Protein AF-A0ABC8X3Z6-F1 (afdb_monomer_lite)

Organism: NCBI:txid240449

Sequence (338 aa):
MYQDDESLEPRQISPAPTGGGGRMVLTAQCEAPSLGRGASQDSFAVLVHARAAAAGGGAPLDLVAVLDVSSSMCGNKLSLLKQAVGFVIDQLGPDDRLSVVIFSRYAARLTRLVRMSAAGKAAARSAVGFFGGRQTGTNIADGLRVGAQVLAGRRHRNPVASVILLSDGKDRPLELTCTAAPSMDVESERVRVEAAEDIAAARVKAEGGEHAGAARILESRLRAVERSAPGVAGDEPTCEAIKEELRELSARVGDRREYQKTGRACLLAGMSSHAQQRASGVELQATATSANRTARAYLTPKMEEMVEVSRESRKRGSSEHGDGGSRQVKIHIKEEPV

Secondary structure (DSSP, 8-state):
----PPPPPPP------SS----EEEEEEES-S---TT---S---EEEEEEE---SSPPPEEEEEEEE-BGGGTTHHHHHHHHHHHHHHHHS-TT-EEEEEEESSSEEE-S--EE-SHHHHHHHHHHHHH----B----HHHHHHHHHHHHHT-SS--SEEEEEEE--S-------S------HHHHHHHHHHHHHHHHHHHHHHHHTT-HHHHHHHHHHHHHHHHHSHHHHH---HHHHHHHHHHHHHHHHHHSHHHIIIIIHHHHHHHHHHHHHT-------S--TTTHHHHHHTT--HHHHHHHHHHHHHHHHHHHS--------------PPP-

Structure (mmCIF, N/CA/C/O backbone):
data_AF-A0ABC8X3Z6-F1
#
_entry.id   AF-A0ABC8X3Z6-F1
#
loop_
_atom_site.group_PDB
_atom_site.id
_atom_site.type_symbol
_atom_site.label_atom_id
_atom_site.label_alt_id
_atom_site.label_comp_id
_atom_site.label_asym_id
_atom_site.label_entity_id
_atom_site.label_seq_id
_atom_site.pdbx_PDB_ins_code
_atom_site.Cartn_x
_atom_site.Cartn_y
_atom_site.Cartn_z
_atom_site.occupancy
_atom_site.B_iso_or_equiv
_atom_site.auth_seq_id
_atom_site.auth_comp_id
_atom_site.auth_asym_id
_atom_site.auth_atom_id
_atom_site.pdbx_PDB_model_num
ATOM 1 N N . MET A 1 1 ? 3.401 8.805 -23.127 1.00 50.09 1 MET A N 1
ATOM 2 C CA . MET A 1 1 ? 4.680 8.132 -23.447 1.00 50.09 1 MET A CA 1
ATOM 3 C C . MET A 1 1 ? 4.774 6.702 -22.871 1.00 50.09 1 MET A C 1
ATOM 5 O O . MET A 1 1 ? 5.873 6.193 -22.741 1.00 50.09 1 MET A O 1
ATOM 9 N N . TYR A 1 2 ? 3.654 6.021 -22.567 1.00 52.84 2 TYR A N 1
ATOM 10 C CA . TYR A 1 2 ? 3.645 4.697 -21.900 1.00 52.84 2 TYR A CA 1
ATOM 11 C C . TYR A 1 2 ? 2.813 3.643 -22.654 1.00 52.84 2 TYR A C 1
ATOM 13 O O . TYR A 1 2 ? 2.273 2.725 -22.055 1.00 52.84 2 TYR A O 1
ATOM 21 N N . GLN A 1 3 ? 2.642 3.828 -23.965 1.00 49.84 3 GLN A N 1
ATOM 22 C CA . GLN A 1 3 ? 1.835 2.964 -24.835 1.00 49.84 3 GLN A CA 1
ATOM 23 C C . GLN A 1 3 ? 2.731 2.054 -25.693 1.00 49.84 3 GLN A C 1
ATOM 25 O O . GLN A 1 3 ? 2.442 1.830 -26.868 1.00 49.84 3 GLN A O 1
ATOM 30 N N . ASP A 1 4 ? 3.839 1.588 -25.127 1.00 61.16 4 ASP A N 1
ATOM 31 C CA . ASP A 1 4 ? 4.917 0.837 -25.783 1.00 61.16 4 ASP A CA 1
ATOM 32 C C . ASP A 1 4 ? 4.933 -0.657 -25.411 1.00 61.16 4 ASP A C 1
ATOM 34 O O . ASP A 1 4 ? 5.925 -1.350 -25.634 1.00 61.16 4 ASP A O 1
ATOM 38 N N . ASP A 1 5 ? 3.840 -1.153 -24.829 1.00 58.38 5 ASP A N 1
ATOM 39 C CA . ASP A 1 5 ? 3.701 -2.563 -24.473 1.00 58.38 5 ASP A CA 1
ATOM 40 C C . ASP A 1 5 ? 3.779 -3.473 -25.708 1.00 58.38 5 ASP A C 1
ATOM 42 O O . ASP A 1 5 ? 3.290 -3.147 -26.793 1.00 58.38 5 ASP A O 1
ATOM 46 N N . GLU A 1 6 ? 4.383 -4.643 -25.511 1.00 49.03 6 GLU A N 1
ATOM 47 C CA . GLU A 1 6 ? 4.551 -5.668 -26.540 1.00 49.03 6 GLU A CA 1
ATOM 48 C C . GLU A 1 6 ? 3.189 -6.158 -27.042 1.00 49.03 6 GLU A C 1
ATOM 50 O O . GLU A 1 6 ? 2.309 -6.499 -26.245 1.00 49.03 6 GLU A O 1
ATOM 55 N N . SER A 1 7 ? 3.010 -6.177 -28.365 1.00 42.22 7 SER A N 1
ATOM 56 C CA . SER A 1 7 ? 1.776 -6.660 -28.985 1.00 42.22 7 SER A CA 1
ATOM 57 C C . SER A 1 7 ? 1.650 -8.160 -28.751 1.00 42.22 7 SER A C 1
ATOM 59 O O . SER A 1 7 ? 2.581 -8.918 -29.013 1.00 42.22 7 SER A O 1
ATOM 61 N N . LEU A 1 8 ? 0.503 -8.584 -28.229 1.00 46.50 8 LEU A N 1
ATOM 62 C CA . LEU A 1 8 ? 0.196 -9.993 -28.036 1.00 46.50 8 LEU A CA 1
ATOM 63 C C . LEU A 1 8 ? -0.659 -10.455 -29.205 1.00 46.50 8 LEU A C 1
ATOM 65 O O . LEU A 1 8 ? -1.720 -9.879 -29.438 1.00 46.50 8 LEU A O 1
ATOM 69 N N . GLU A 1 9 ? -0.223 -11.502 -29.902 1.00 36.94 9 GLU A N 1
ATOM 70 C CA . GLU A 1 9 ? -1.103 -12.224 -30.818 1.00 36.94 9 GLU A CA 1
ATOM 71 C C . GLU A 1 9 ? -2.342 -12.691 -30.030 1.00 36.94 9 GLU A C 1
ATOM 73 O O . GLU A 1 9 ? -2.193 -13.338 -28.981 1.00 36.94 9 GLU A O 1
ATOM 78 N N . PRO A 1 10 ? -3.564 -12.340 -30.470 1.00 34.34 10 PRO A N 1
ATOM 79 C CA . PRO A 1 10 ? -4.771 -12.799 -29.817 1.00 34.34 10 PRO A CA 1
ATOM 80 C C . PRO A 1 10 ? -4.817 -14.319 -29.909 1.00 34.34 10 PRO A C 1
ATOM 82 O O . PRO A 1 10 ? -4.819 -14.904 -30.991 1.00 34.34 10 PRO A O 1
ATOM 85 N N . ARG A 1 11 ? -4.872 -14.978 -28.751 1.00 35.25 11 ARG A N 1
ATOM 86 C CA . ARG A 1 11 ? -5.154 -16.407 -28.716 1.00 35.25 11 ARG A CA 1
ATOM 87 C C . ARG A 1 11 ? -6.530 -16.597 -29.350 1.00 35.25 11 ARG A C 1
ATOM 89 O O . ARG A 1 11 ? -7.507 -16.034 -28.856 1.00 35.25 11 ARG A O 1
ATOM 96 N N . GLN A 1 12 ? -6.606 -17.403 -30.413 1.00 33.62 12 GLN A N 1
ATOM 97 C CA . GLN A 1 12 ? -7.847 -18.080 -30.767 1.00 33.62 12 GLN A CA 1
ATOM 98 C C . GLN A 1 12 ? -8.351 -18.730 -29.484 1.00 33.62 12 GLN A C 1
ATOM 100 O O . GLN A 1 12 ? -7.731 -19.651 -28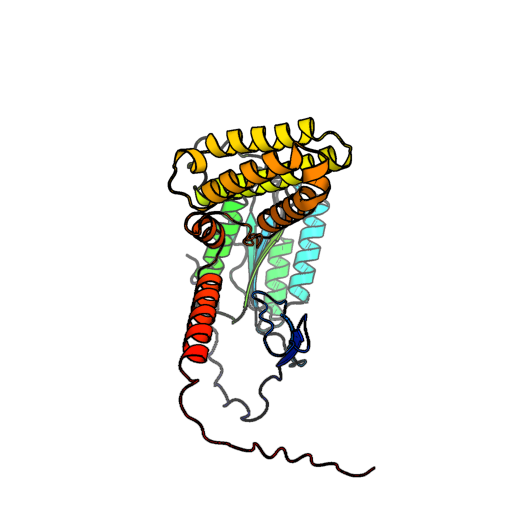.949 1.00 33.62 12 GLN A O 1
ATOM 105 N N . ILE A 1 13 ? -9.435 -18.177 -28.953 1.00 31.52 13 ILE A N 1
ATOM 106 C CA . ILE A 1 13 ? -10.173 -18.771 -27.856 1.00 31.52 13 ILE A CA 1
ATOM 107 C C . ILE A 1 13 ? -10.736 -20.057 -28.452 1.00 31.52 13 ILE A C 1
ATOM 109 O O . ILE A 1 13 ? -11.776 -20.052 -29.105 1.00 31.52 13 ILE A O 1
ATOM 113 N N . SER A 1 14 ? -10.010 -21.162 -28.294 1.00 31.31 14 SER A N 1
ATOM 114 C CA . SER A 1 14 ? -10.646 -22.469 -28.349 1.00 31.31 14 SER A CA 1
ATOM 115 C C . SER A 1 14 ? -11.780 -22.395 -27.328 1.00 31.31 14 SER A C 1
ATOM 117 O O . SER A 1 14 ? -11.512 -21.942 -26.206 1.00 31.31 14 SER A O 1
ATOM 119 N N . PRO A 1 15 ? -13.032 -22.719 -27.700 1.00 31.11 15 PRO A N 1
ATOM 120 C CA . PRO A 1 15 ? -14.139 -22.651 -26.763 1.00 31.11 15 PRO A CA 1
ATOM 121 C C . PRO A 1 15 ? -13.716 -23.388 -25.499 1.00 31.11 15 PRO A C 1
ATOM 123 O O . PRO A 1 15 ? -13.172 -24.494 -25.569 1.00 31.11 15 PRO A O 1
ATOM 126 N N . ALA A 1 16 ? -13.880 -22.709 -24.362 1.00 31.86 16 ALA A N 1
ATOM 127 C CA . ALA A 1 16 ? -13.633 -23.300 -23.062 1.00 31.86 16 ALA A CA 1
ATOM 128 C C . ALA A 1 16 ? -14.287 -24.689 -23.039 1.00 31.86 16 ALA A C 1
ATOM 130 O O . ALA A 1 16 ? -15.409 -24.810 -23.546 1.00 31.86 16 ALA A O 1
ATOM 131 N N . PRO A 1 17 ? -13.634 -25.727 -22.487 1.00 32.91 17 PRO A N 1
ATOM 132 C CA . PRO A 1 17 ? -14.337 -26.963 -22.204 1.00 32.91 17 PRO A CA 1
ATOM 133 C C . PRO A 1 17 ? -15.584 -26.592 -21.400 1.00 32.91 17 PRO A C 1
ATOM 135 O O . PRO A 1 17 ? -15.508 -26.065 -20.288 1.00 32.91 17 PRO A O 1
ATOM 138 N N . THR A 1 18 ? -16.743 -26.783 -22.019 1.00 41.09 18 THR A N 1
ATOM 139 C CA . THR A 1 18 ? -18.058 -26.640 -21.413 1.00 41.09 18 THR A CA 1
ATOM 140 C C . THR A 1 18 ? -18.210 -27.772 -20.408 1.00 41.09 18 THR A C 1
ATOM 142 O O . THR A 1 18 ? -18.794 -28.811 -20.686 1.00 41.09 18 THR A O 1
ATOM 145 N N . GLY A 1 19 ? -17.604 -27.604 -19.237 1.00 40.72 19 GLY A N 1
ATOM 146 C CA . GLY A 1 19 ? -17.635 -28.614 -18.189 1.00 40.72 19 GLY A CA 1
ATOM 147 C C . GLY A 1 19 ? -16.519 -28.420 -17.177 1.00 40.72 19 GLY A C 1
ATOM 148 O O . GLY A 1 19 ? -15.416 -28.920 -17.365 1.00 40.72 19 GLY A O 1
ATOM 149 N N . GLY A 1 20 ? -16.826 -27.716 -16.087 1.00 38.78 20 GLY A N 1
ATOM 150 C CA . GLY A 1 20 ? -15.954 -27.624 -14.914 1.00 38.78 20 GLY A CA 1
ATOM 151 C C . GLY A 1 20 ? -15.799 -26.204 -14.387 1.00 38.78 20 GLY A C 1
ATOM 152 O O . GLY A 1 20 ? -14.692 -25.679 -14.354 1.00 38.78 20 GLY A O 1
ATOM 153 N N . GLY A 1 21 ? -16.902 -25.569 -13.974 1.00 40.28 21 GLY A N 1
ATOM 154 C CA . GLY A 1 21 ? -16.835 -24.316 -13.224 1.00 40.28 21 GLY A CA 1
ATOM 155 C C . GLY A 1 21 ? -15.942 -24.495 -11.996 1.00 40.28 21 GLY A C 1
ATOM 156 O O . GLY A 1 21 ? -16.153 -25.423 -11.212 1.00 40.28 21 GLY A O 1
ATOM 157 N N . GLY A 1 22 ? -14.926 -23.638 -11.856 1.00 52.16 22 GLY A N 1
ATOM 158 C CA . GLY A 1 22 ? -14.038 -23.621 -10.698 1.00 52.16 22 GLY A CA 1
ATOM 159 C C . GLY A 1 22 ? -14.873 -23.598 -9.422 1.00 52.16 22 GLY A C 1
ATOM 160 O O . GLY A 1 22 ? -15.582 -22.632 -9.144 1.00 52.16 22 GLY A O 1
ATOM 161 N N . ARG A 1 23 ? -14.860 -24.710 -8.687 1.00 57.34 23 ARG A N 1
ATOM 162 C CA . ARG A 1 23 ? -15.769 -24.932 -7.566 1.00 57.34 23 ARG A CA 1
ATOM 163 C C . ARG A 1 23 ? -15.283 -24.106 -6.378 1.00 57.34 23 ARG A C 1
ATOM 165 O O . ARG A 1 23 ? -14.424 -24.550 -5.624 1.00 57.34 23 ARG A O 1
ATOM 172 N N . MET A 1 24 ? -15.783 -22.886 -6.223 1.00 60.91 24 MET A N 1
ATOM 173 C CA . MET A 1 24 ? -15.585 -22.138 -4.984 1.00 60.91 24 MET A CA 1
ATOM 174 C C . MET A 1 24 ? -16.489 -22.754 -3.916 1.00 60.91 24 MET A C 1
ATOM 176 O O . MET A 1 24 ? -17.704 -22.825 -4.085 1.00 60.91 24 MET A O 1
ATOM 180 N N . VAL A 1 25 ? -15.893 -23.250 -2.837 1.00 76.56 25 VAL A N 1
ATOM 181 C CA . VAL A 1 25 ? -16.626 -23.757 -1.681 1.00 76.56 25 VAL A CA 1
ATOM 182 C C . VAL A 1 25 ? -16.795 -22.600 -0.712 1.00 76.56 25 VAL A C 1
ATOM 184 O O . VAL A 1 25 ? -15.827 -22.116 -0.133 1.00 76.56 25 VAL A O 1
ATOM 187 N N . LEU A 1 26 ? -18.032 -22.148 -0.564 1.00 72.44 26 LEU A N 1
ATOM 188 C CA . LEU A 1 26 ? -18.431 -21.192 0.457 1.00 72.44 26 LEU A CA 1
ATOM 189 C C . LEU A 1 26 ? -18.963 -21.978 1.653 1.00 72.44 26 LEU A C 1
ATOM 191 O O . LEU A 1 26 ? -19.956 -22.690 1.525 1.00 72.44 26 LEU A O 1
ATOM 195 N N . THR A 1 27 ? -18.326 -21.850 2.812 1.00 78.56 27 THR A N 1
ATOM 196 C CA . THR A 1 27 ? -18.894 -22.318 4.081 1.00 78.56 27 THR A CA 1
ATOM 197 C C . THR A 1 27 ? -19.216 -21.111 4.941 1.00 78.56 27 THR A C 1
ATOM 199 O O . THR A 1 27 ? -18.322 -20.326 5.250 1.00 78.56 27 THR A O 1
ATOM 202 N N . ALA A 1 28 ? -20.483 -20.960 5.313 1.00 77.88 28 ALA A N 1
ATOM 203 C CA . ALA A 1 28 ? -20.938 -19.912 6.211 1.00 77.88 28 ALA A CA 1
ATOM 204 C C . ALA A 1 28 ? -21.162 -20.495 7.611 1.00 77.88 28 ALA A C 1
ATOM 206 O O . ALA A 1 28 ? -21.789 -21.543 7.751 1.00 77.88 28 ALA A O 1
ATOM 207 N N . GLN A 1 29 ? -20.655 -19.821 8.637 1.00 76.00 29 GLN A N 1
ATOM 208 C CA . GLN A 1 29 ? -20.962 -20.108 10.035 1.00 76.00 29 GLN A CA 1
ATOM 209 C C . GLN A 1 29 ? -21.672 -18.893 10.619 1.00 76.00 29 GLN A C 1
ATOM 211 O O . GLN A 1 29 ? -21.112 -17.797 10.641 1.00 76.00 29 GLN A O 1
ATOM 216 N N . CYS A 1 30 ? -22.914 -19.086 11.047 1.00 71.56 30 CYS A N 1
ATOM 217 C CA . CYS A 1 30 ? -23.692 -18.050 11.712 1.00 71.56 30 CYS A CA 1
ATOM 218 C C . CYS A 1 30 ? -23.424 -18.094 13.218 1.00 71.56 30 CYS A C 1
ATOM 220 O O . CYS A 1 30 ? -23.343 -19.175 13.799 1.00 71.56 30 CYS A O 1
ATOM 222 N N . GLU A 1 31 ? -23.342 -16.924 13.847 1.00 69.69 31 GLU A N 1
ATOM 223 C CA . GLU A 1 31 ? -23.209 -16.765 15.302 1.00 69.69 31 GLU A CA 1
ATOM 224 C C . GLU A 1 31 ? -24.339 -17.462 16.083 1.00 69.69 31 GLU A C 1
ATOM 226 O O . GLU A 1 31 ? -24.096 -18.058 17.130 1.00 69.69 31 GLU A O 1
ATOM 231 N N . ALA A 1 32 ? -25.558 -17.458 15.531 1.00 68.56 32 ALA A N 1
ATOM 232 C CA . ALA A 1 32 ? -26.700 -18.212 16.035 1.00 68.56 32 ALA A CA 1
ATOM 233 C C . ALA A 1 32 ? -27.168 -19.232 14.974 1.00 68.56 32 ALA A C 1
ATOM 235 O O . ALA A 1 32 ? -27.633 -18.824 13.906 1.00 68.56 32 ALA A O 1
ATOM 236 N N . PRO A 1 33 ? -27.087 -20.554 15.229 1.00 63.12 33 PRO A N 1
ATOM 237 C CA . PRO A 1 33 ? -27.549 -21.571 14.277 1.00 63.12 33 PRO A CA 1
ATOM 238 C C . PRO A 1 33 ? -29.082 -21.650 14.185 1.00 63.12 33 PRO A C 1
ATOM 240 O O . PRO A 1 33 ? -29.620 -22.217 13.237 1.00 63.12 33 PRO A O 1
ATOM 243 N N . SER A 1 34 ? -29.794 -21.084 15.163 1.00 65.12 34 SER A N 1
ATOM 244 C CA . SER A 1 34 ? -31.253 -21.003 15.191 1.00 65.12 34 SER A CA 1
ATOM 245 C C . SER A 1 34 ? -31.705 -19.858 16.093 1.00 65.12 34 SER A C 1
ATOM 247 O O . SER A 1 34 ? -31.047 -19.574 17.093 1.00 65.12 34 SER A O 1
ATOM 249 N N . LEU A 1 35 ? -32.844 -19.245 15.768 1.00 74.38 35 LEU A N 1
ATOM 250 C CA . LEU A 1 35 ? -33.491 -18.215 16.580 1.00 74.38 35 LEU A CA 1
ATOM 251 C C . LEU A 1 35 ? -34.806 -18.751 17.150 1.00 74.38 35 LEU A C 1
ATOM 253 O O . LEU A 1 35 ? -35.561 -19.446 16.466 1.00 74.38 35 LEU A O 1
ATOM 257 N N . GLY A 1 36 ? -35.073 -18.428 18.416 1.00 73.50 36 GLY A N 1
ATOM 258 C CA . GLY A 1 36 ? -36.327 -18.774 19.078 1.00 73.50 36 GLY A CA 1
ATOM 259 C C . GLY A 1 36 ? -37.520 -18.098 18.401 1.00 73.50 36 GLY A C 1
ATOM 260 O O . GLY A 1 36 ? -37.431 -16.964 17.930 1.00 73.50 36 GLY A O 1
ATOM 261 N N . ARG A 1 37 ? -38.662 -18.787 18.350 1.00 57.75 37 ARG A N 1
ATOM 262 C CA . ARG A 1 37 ? -39.878 -18.268 17.711 1.00 57.75 37 ARG A CA 1
ATOM 263 C C . ARG A 1 37 ? -40.329 -16.979 18.414 1.00 57.75 37 ARG A C 1
ATOM 265 O O . ARG A 1 37 ? -40.679 -17.018 19.588 1.00 57.75 37 ARG A O 1
ATOM 272 N N . GLY A 1 38 ? -40.319 -15.857 17.693 1.00 68.19 38 GLY A N 1
ATOM 273 C CA . GLY A 1 38 ? -40.665 -14.529 18.223 1.00 68.19 38 GLY A CA 1
ATOM 274 C C . GLY A 1 38 ? -39.477 -13.694 18.721 1.00 68.19 38 GLY A C 1
ATOM 275 O O . GLY A 1 38 ? -39.677 -12.541 19.087 1.00 68.19 38 GLY A O 1
ATOM 276 N N . ALA A 1 39 ? -38.253 -14.232 18.706 1.00 68.56 39 ALA A N 1
ATOM 277 C CA . ALA A 1 39 ? -37.041 -13.464 18.973 1.00 68.56 39 ALA A CA 1
ATOM 278 C C . ALA A 1 39 ? -36.533 -12.798 17.681 1.00 68.56 39 ALA A C 1
ATOM 280 O O . ALA A 1 39 ? -36.398 -13.462 16.653 1.00 68.56 39 ALA A O 1
ATOM 281 N N . SER A 1 40 ? -36.239 -11.496 17.744 1.00 67.75 40 SER A N 1
ATOM 282 C CA . SER A 1 40 ? -35.539 -10.752 16.688 1.00 67.75 40 SER A CA 1
ATOM 283 C C . SER A 1 40 ? -34.117 -10.459 17.146 1.00 67.75 40 SER A C 1
ATOM 285 O O . SER A 1 40 ? -33.909 -10.081 18.299 1.00 67.75 40 SER A O 1
ATOM 287 N N . GLN A 1 41 ? -33.151 -10.623 16.247 1.00 66.12 41 GLN A N 1
ATOM 288 C CA . GLN A 1 41 ? -31.773 -10.202 16.464 1.00 66.12 41 GLN A CA 1
ATOM 289 C C . GLN A 1 41 ? -31.377 -9.289 15.302 1.00 66.12 41 GLN A C 1
ATOM 291 O O . GLN A 1 41 ? -31.337 -9.719 14.149 1.00 66.12 41 GLN A O 1
ATOM 296 N N . ASP A 1 42 ? -31.136 -8.012 15.602 1.00 59.47 42 ASP A N 1
ATOM 297 C CA . ASP A 1 42 ? -30.979 -6.973 14.574 1.00 59.47 42 ASP A CA 1
ATOM 298 C C . ASP A 1 42 ? -29.609 -7.016 13.872 1.00 59.47 42 ASP A C 1
ATOM 300 O O . ASP A 1 42 ? -29.466 -6.507 12.751 1.00 59.47 42 ASP A O 1
ATOM 304 N N . SER A 1 43 ? -28.631 -7.691 14.490 1.00 60.44 43 SER A N 1
ATOM 305 C CA . SER A 1 43 ? -27.298 -7.976 13.960 1.00 60.44 43 SER A CA 1
ATOM 306 C C . SER A 1 43 ? -26.813 -9.367 14.396 1.00 60.44 43 SER A C 1
ATOM 308 O O . SER A 1 43 ? -26.974 -9.769 15.546 1.00 60.44 43 SER A O 1
ATOM 310 N N . PHE A 1 44 ? -26.221 -10.116 13.467 1.00 71.81 44 PHE A N 1
ATOM 311 C CA . PHE A 1 44 ? -25.552 -11.386 13.748 1.00 71.81 44 PHE A CA 1
ATOM 312 C C . PHE A 1 44 ? -24.343 -11.528 12.828 1.00 71.81 44 PHE A C 1
ATOM 314 O O . PHE A 1 44 ? -24.391 -11.139 11.655 1.00 71.81 44 PHE A O 1
ATOM 321 N N . ALA A 1 45 ? -23.244 -12.061 13.349 1.00 64.69 45 ALA A N 1
ATOM 322 C CA . ALA A 1 45 ? -22.067 -12.313 12.537 1.00 64.69 45 ALA A CA 1
ATOM 323 C C . ALA A 1 45 ? -22.262 -13.571 11.673 1.00 64.69 45 ALA A C 1
ATOM 325 O O . ALA A 1 45 ? -22.675 -14.628 12.157 1.00 64.69 45 ALA A O 1
ATOM 326 N N . VAL A 1 46 ? -21.920 -13.468 10.385 1.00 75.75 46 VAL A N 1
ATOM 327 C CA . VAL A 1 46 ? -21.766 -14.621 9.491 1.00 75.75 46 VAL A CA 1
ATOM 328 C C . VAL A 1 46 ? -20.322 -14.668 9.032 1.00 75.75 46 VAL A C 1
ATOM 330 O O . VAL A 1 46 ? -19.858 -13.804 8.287 1.00 75.75 46 VAL A O 1
ATOM 333 N N . LEU A 1 47 ? -19.602 -15.692 9.470 1.00 73.75 47 LEU A N 1
ATOM 334 C CA . LEU A 1 47 ? -18.273 -15.978 8.964 1.00 73.75 47 LEU A CA 1
ATOM 335 C C . LEU A 1 47 ? -18.412 -16.738 7.648 1.00 73.75 47 LEU A C 1
ATOM 337 O O . LEU A 1 47 ? -18.779 -17.911 7.646 1.00 73.75 47 LEU A O 1
ATOM 341 N N . VAL A 1 48 ? -18.104 -16.081 6.532 1.00 80.12 48 VAL A N 1
ATOM 342 C CA . VAL A 1 48 ? -18.059 -16.721 5.215 1.00 80.12 48 VAL A CA 1
ATOM 343 C C . VAL A 1 48 ? -16.619 -17.099 4.901 1.00 80.12 48 VAL A C 1
ATOM 345 O O . VAL A 1 48 ? -15.773 -16.247 4.645 1.00 80.12 48 VAL A O 1
ATOM 348 N N . HIS A 1 49 ? -16.337 -18.394 4.903 1.00 70.38 49 HIS A N 1
ATOM 349 C CA . HIS A 1 49 ? -15.075 -18.930 4.428 1.00 70.38 49 HIS A CA 1
ATOM 350 C C . HIS A 1 49 ? -15.228 -19.317 2.955 1.00 70.38 49 HIS A C 1
ATOM 352 O O . HIS A 1 49 ? -15.940 -20.262 2.614 1.00 70.38 49 HIS A O 1
ATOM 358 N N . ALA A 1 50 ? -14.581 -18.553 2.078 1.00 76.12 50 ALA A N 1
ATOM 359 C CA . ALA A 1 50 ? -14.521 -18.829 0.651 1.00 76.12 50 ALA A CA 1
ATOM 360 C C . ALA A 1 50 ? -13.217 -19.568 0.339 1.00 76.12 50 ALA A C 1
ATOM 362 O O . ALA A 1 50 ? -12.131 -18.992 0.384 1.00 76.12 50 ALA A O 1
ATOM 363 N N . ARG A 1 51 ? -13.323 -20.855 0.016 1.00 68.62 51 ARG A N 1
ATOM 364 C CA . ARG A 1 51 ? -12.200 -21.682 -0.413 1.00 68.62 51 ARG A CA 1
ATOM 365 C C . ARG A 1 51 ? -12.307 -21.927 -1.908 1.00 68.62 51 ARG A C 1
ATOM 367 O O . ARG A 1 51 ? -13.208 -22.626 -2.367 1.00 68.62 51 ARG A O 1
ATOM 374 N N . ALA A 1 52 ? -11.374 -21.384 -2.679 1.00 70.00 52 ALA A N 1
ATOM 375 C CA . ALA A 1 52 ? -11.223 -21.796 -4.066 1.00 70.00 52 ALA A CA 1
ATOM 376 C C . ALA A 1 52 ? -10.786 -23.272 -4.104 1.00 70.00 52 ALA A C 1
ATOM 378 O O . ALA A 1 52 ? -9.834 -23.655 -3.417 1.00 70.00 52 ALA A O 1
ATOM 379 N N . ALA A 1 53 ? -11.472 -24.118 -4.882 1.00 60.59 53 ALA A N 1
ATOM 380 C CA . ALA A 1 53 ? -10.883 -25.391 -5.288 1.00 60.59 53 ALA A CA 1
ATOM 381 C C . ALA A 1 53 ? -9.585 -25.088 -6.042 1.00 60.59 53 ALA A C 1
ATOM 383 O O . ALA A 1 53 ? -9.535 -24.113 -6.792 1.00 60.59 53 ALA A O 1
ATOM 384 N N . ALA A 1 54 ? -8.545 -25.892 -5.818 1.00 51.56 54 ALA A N 1
ATOM 385 C CA . ALA A 1 54 ? -7.260 -25.730 -6.484 1.00 51.56 54 ALA A CA 1
ATOM 386 C C . ALA A 1 54 ? -7.443 -25.891 -8.002 1.00 51.56 54 ALA A C 1
ATOM 388 O O . ALA A 1 54 ? -7.381 -26.992 -8.541 1.00 51.56 54 ALA A O 1
ATOM 389 N N . ALA A 1 55 ? -7.733 -24.787 -8.684 1.00 55.31 55 ALA A N 1
ATOM 390 C CA . ALA A 1 55 ? -7.658 -24.689 -10.123 1.00 55.31 55 ALA A CA 1
ATOM 391 C C . ALA A 1 55 ? -6.176 -24.525 -10.464 1.00 55.31 55 ALA A C 1
ATOM 393 O O . ALA A 1 55 ? -5.498 -23.647 -9.928 1.00 55.31 55 ALA A O 1
ATOM 394 N N . GLY A 1 56 ? -5.655 -25.430 -11.288 1.00 54.12 56 GLY A N 1
ATOM 395 C CA . GLY A 1 56 ? -4.278 -25.361 -11.757 1.00 54.12 56 GLY A CA 1
ATOM 396 C C . GLY A 1 56 ? -4.047 -24.091 -12.576 1.00 54.12 56 GLY A C 1
ATOM 397 O O . GLY A 1 56 ? -4.819 -23.798 -13.485 1.00 54.12 56 GLY A O 1
ATOM 398 N N . GLY A 1 57 ? -2.963 -23.381 -12.254 1.00 60.50 57 GLY A N 1
ATOM 399 C CA . GLY A 1 57 ? -2.521 -22.159 -12.927 1.00 60.50 57 GLY A CA 1
ATOM 400 C C . GLY A 1 57 ? -3.098 -20.893 -12.293 1.00 60.50 57 GLY A C 1
ATOM 401 O O . GLY A 1 57 ? -4.300 -20.649 -12.356 1.00 60.50 57 GLY A O 1
ATOM 402 N N . GLY A 1 58 ? -2.235 -20.079 -11.678 1.00 66.88 58 GLY A N 1
ATOM 403 C CA . GLY A 1 58 ? -2.618 -18.753 -11.191 1.00 66.88 58 GLY A CA 1
ATOM 404 C C . GLY A 1 58 ? -3.136 -17.869 -12.330 1.00 66.88 58 GLY A C 1
ATOM 405 O O . GLY A 1 58 ? -2.718 -18.013 -13.479 1.00 66.88 58 GLY A O 1
ATOM 406 N N . ALA A 1 59 ? -4.062 -16.961 -12.017 1.00 81.88 59 ALA A N 1
ATOM 407 C CA . ALA A 1 59 ? -4.514 -15.970 -12.986 1.00 81.88 59 ALA A CA 1
ATOM 408 C C . ALA A 1 59 ? -3.330 -15.068 -13.394 1.00 81.88 59 ALA A C 1
ATOM 410 O O . ALA A 1 59 ? -2.582 -14.659 -12.503 1.00 81.88 59 ALA A O 1
ATOM 411 N N . PRO A 1 60 ? -3.175 -14.725 -14.688 1.00 88.62 60 PRO A N 1
ATOM 412 C CA . PRO A 1 60 ? -2.099 -13.846 -15.133 1.00 88.62 60 PRO A CA 1
ATOM 413 C C . PRO A 1 60 ? -2.091 -12.521 -14.363 1.00 88.62 60 PRO A C 1
ATOM 415 O O . PRO A 1 60 ? -3.149 -11.922 -14.133 1.00 88.62 60 PRO A O 1
ATOM 418 N N . LEU A 1 61 ? -0.898 -12.054 -13.997 1.00 92.62 61 LEU A N 1
ATOM 419 C CA . LEU A 1 61 ? -0.668 -10.869 -13.170 1.00 92.62 61 LEU A CA 1
ATOM 420 C C . LEU A 1 61 ? 0.051 -9.761 -13.952 1.00 92.62 61 LEU A C 1
ATOM 422 O O . LEU A 1 61 ? 1.025 -10.019 -14.654 1.00 92.62 61 LEU A O 1
ATOM 426 N N . ASP A 1 62 ? -0.406 -8.518 -13.802 1.00 94.62 62 ASP A N 1
ATOM 427 C CA . ASP A 1 62 ? 0.344 -7.309 -14.163 1.00 94.62 62 ASP A CA 1
ATOM 428 C C . ASP A 1 62 ? 0.950 -6.690 -12.901 1.00 94.62 62 ASP A C 1
ATOM 430 O O . ASP A 1 62 ? 0.255 -6.028 -12.127 1.00 94.62 62 ASP A O 1
ATOM 434 N N . LEU A 1 63 ? 2.249 -6.891 -12.692 1.00 95.69 63 LEU A N 1
ATOM 435 C CA . LEU A 1 63 ? 2.972 -6.391 -11.530 1.00 95.69 63 LEU A CA 1
ATOM 436 C C . LEU A 1 63 ? 3.819 -5.163 -11.886 1.00 95.69 63 LEU A C 1
ATOM 438 O O . LEU A 1 63 ? 4.603 -5.175 -12.836 1.00 95.69 63 LEU A O 1
ATOM 442 N N . VAL A 1 64 ? 3.712 -4.105 -11.085 1.00 97.19 64 VAL A N 1
ATOM 443 C CA . VAL A 1 64 ? 4.663 -2.986 -11.095 1.00 97.19 64 VAL A CA 1
ATOM 444 C C . VAL A 1 64 ? 5.429 -2.969 -9.779 1.00 97.19 64 VAL A C 1
ATOM 446 O O . VAL A 1 64 ? 4.845 -2.781 -8.715 1.00 97.19 64 VAL A O 1
ATOM 449 N N . ALA A 1 65 ? 6.744 -3.154 -9.854 1.00 96.44 65 ALA A N 1
ATOM 450 C CA . ALA A 1 65 ? 7.640 -3.050 -8.710 1.00 96.44 65 ALA A CA 1
ATOM 451 C C . ALA A 1 65 ? 8.206 -1.627 -8.631 1.00 96.44 65 ALA A C 1
ATOM 453 O O . ALA A 1 65 ? 8.964 -1.219 -9.510 1.00 96.44 65 ALA A O 1
ATOM 454 N N . VAL A 1 66 ? 7.830 -0.879 -7.594 1.00 95.94 66 VAL A N 1
ATOM 455 C CA . VAL A 1 66 ? 8.314 0.476 -7.299 1.00 95.94 66 VAL A CA 1
ATOM 456 C C . VAL A 1 66 ? 9.396 0.374 -6.225 1.00 95.94 66 VAL A C 1
ATOM 458 O O . VAL A 1 66 ? 9.132 -0.055 -5.105 1.00 95.94 66 VAL A O 1
ATOM 461 N N . LEU A 1 67 ? 10.628 0.722 -6.578 1.00 94.31 67 LEU A N 1
ATOM 462 C CA . LEU A 1 67 ? 11.830 0.394 -5.817 1.00 94.31 67 LEU A CA 1
ATOM 463 C C . LEU A 1 67 ? 12.560 1.654 -5.354 1.00 94.31 67 LEU A C 1
ATOM 465 O O . LEU A 1 67 ? 12.954 2.489 -6.169 1.00 94.31 67 LEU A O 1
ATOM 469 N N . ASP A 1 68 ? 12.791 1.762 -4.053 1.00 92.12 68 ASP A N 1
ATOM 470 C CA . ASP A 1 68 ? 13.564 2.848 -3.462 1.00 92.12 68 ASP A CA 1
ATOM 471 C C . ASP A 1 68 ? 15.065 2.650 -3.725 1.00 92.12 68 ASP A C 1
ATOM 473 O O . ASP A 1 68 ? 15.657 1.634 -3.346 1.00 92.12 68 ASP A O 1
ATOM 477 N N . VAL A 1 69 ? 15.685 3.629 -4.386 1.00 90.62 69 VAL A N 1
ATOM 478 C CA . VAL A 1 69 ? 17.133 3.672 -4.661 1.00 90.62 69 VAL A CA 1
ATOM 479 C C . VAL A 1 69 ? 17.808 4.882 -4.011 1.00 90.62 69 VAL A C 1
ATOM 481 O O . VAL A 1 69 ? 18.894 5.303 -4.421 1.00 90.62 69 VAL A O 1
ATOM 484 N N . SER A 1 70 ? 17.164 5.465 -3.001 1.00 87.69 70 SER A N 1
ATOM 485 C CA . SER A 1 70 ? 17.715 6.573 -2.230 1.00 87.69 70 SER A CA 1
ATOM 486 C C . SER A 1 70 ? 18.995 6.176 -1.484 1.00 87.69 70 SER A C 1
ATOM 488 O O . SER A 1 70 ? 19.365 5.008 -1.324 1.00 87.69 70 SER A O 1
ATOM 490 N N . SER A 1 71 ? 19.722 7.180 -0.999 1.00 84.81 71 SER A N 1
ATOM 491 C CA . SER A 1 71 ? 21.005 6.969 -0.331 1.00 84.81 71 SER A CA 1
ATOM 492 C C . SER A 1 71 ? 20.904 6.130 0.951 1.00 84.81 71 SER A C 1
ATOM 494 O O . SER A 1 71 ? 21.902 5.517 1.332 1.00 84.81 71 SER A O 1
ATOM 496 N N . SER A 1 72 ? 19.727 6.052 1.592 1.00 83.88 72 SER A N 1
ATOM 497 C CA . SER A 1 72 ? 19.476 5.195 2.764 1.00 83.88 72 SER A CA 1
ATOM 498 C C . SER A 1 72 ? 19.426 3.706 2.416 1.00 83.88 72 SER A C 1
ATOM 500 O O . SER A 1 72 ? 19.762 2.876 3.267 1.00 83.88 72 SER A O 1
ATOM 502 N N . MET A 1 73 ? 19.084 3.385 1.165 1.00 86.75 73 MET A N 1
ATOM 503 C CA . MET A 1 73 ? 19.048 2.033 0.614 1.00 86.75 73 MET A CA 1
ATOM 504 C C . MET A 1 73 ? 20.425 1.541 0.154 1.00 86.75 73 MET A C 1
ATOM 506 O O . MET A 1 73 ? 20.568 0.365 -0.149 1.00 86.75 73 MET A O 1
ATOM 510 N N . CYS A 1 74 ? 21.467 2.378 0.125 1.00 83.69 74 CYS A N 1
ATOM 511 C CA . CYS A 1 74 ? 22.802 1.976 -0.334 1.00 83.69 74 CYS A CA 1
ATOM 512 C C . CYS A 1 74 ? 23.429 0.830 0.494 1.00 83.69 74 CYS A C 1
ATOM 514 O O . CYS A 1 74 ? 23.132 0.633 1.673 1.00 83.69 74 CYS A O 1
ATOM 516 N N . GLY A 1 75 ? 24.361 0.094 -0.120 1.00 86.56 75 GLY A N 1
ATOM 517 C CA . GLY A 1 75 ? 25.065 -1.020 0.523 1.00 86.56 75 GLY A CA 1
ATOM 518 C C . GLY A 1 75 ? 24.209 -2.286 0.600 1.00 86.56 75 GLY A C 1
ATOM 519 O O . GLY A 1 75 ? 23.561 -2.662 -0.375 1.00 86.56 75 GLY A O 1
ATOM 520 N N . ASN A 1 76 ? 24.199 -2.943 1.763 1.00 88.19 76 ASN A N 1
ATOM 521 C CA . ASN A 1 76 ? 23.556 -4.252 1.942 1.00 88.19 76 ASN A CA 1
ATOM 522 C C . ASN A 1 76 ? 22.046 -4.239 1.659 1.00 88.19 76 ASN A C 1
ATOM 524 O O . ASN A 1 76 ? 21.520 -5.224 1.149 1.00 88.19 76 ASN A O 1
ATOM 528 N N . LYS A 1 77 ? 21.352 -3.130 1.948 1.00 90.31 77 LYS A N 1
ATOM 529 C CA . LYS A 1 77 ? 19.908 -3.005 1.698 1.00 90.31 77 LYS A CA 1
ATOM 530 C C . LYS A 1 77 ? 19.580 -3.056 0.207 1.00 90.31 77 LYS A C 1
ATOM 532 O O . LYS A 1 77 ? 18.670 -3.777 -0.177 1.00 90.31 77 LYS A O 1
ATOM 537 N N . LEU A 1 78 ? 20.347 -2.361 -0.636 1.00 89.75 78 LEU A N 1
ATOM 538 C CA . LEU A 1 78 ? 20.179 -2.395 -2.090 1.00 89.75 78 LEU A CA 1
ATOM 539 C C . LEU A 1 78 ? 20.497 -3.785 -2.643 1.00 89.75 78 LEU A C 1
ATOM 541 O O . LEU A 1 78 ? 19.796 -4.264 -3.530 1.00 89.75 78 LEU A O 1
ATOM 545 N N . SER A 1 79 ? 21.520 -4.455 -2.107 1.00 90.38 79 SER A N 1
ATOM 546 C CA . SER A 1 79 ? 21.824 -5.843 -2.474 1.00 90.38 79 SER A CA 1
ATOM 547 C C . SER A 1 79 ? 20.665 -6.781 -2.128 1.00 90.38 79 SER A C 1
ATOM 549 O O . SER A 1 79 ? 20.256 -7.575 -2.973 1.00 90.38 79 SER A O 1
ATOM 551 N N . LEU A 1 80 ? 20.087 -6.648 -0.930 1.00 91.62 80 LEU A N 1
ATOM 552 C CA . LEU A 1 80 ? 18.929 -7.434 -0.502 1.00 91.62 80 LEU A CA 1
ATOM 553 C C . LEU A 1 80 ? 17.681 -7.113 -1.335 1.00 91.62 80 LEU A C 1
ATOM 555 O O . LEU A 1 80 ? 16.955 -8.020 -1.723 1.00 91.62 80 LEU A O 1
ATOM 559 N N . LEU A 1 81 ? 17.467 -5.840 -1.675 1.00 92.81 81 LEU A N 1
ATOM 560 C CA . LEU A 1 81 ? 16.395 -5.405 -2.569 1.00 92.81 81 LEU A CA 1
ATOM 561 C C . LEU A 1 81 ? 16.520 -6.076 -3.941 1.00 92.81 81 LEU A C 1
ATOM 563 O O . LEU A 1 81 ? 15.553 -6.642 -4.443 1.00 92.81 81 LEU A O 1
ATOM 567 N N . LYS A 1 82 ? 17.719 -6.062 -4.534 1.00 92.81 82 LYS A N 1
ATOM 568 C CA . LYS A 1 82 ? 17.989 -6.726 -5.817 1.00 92.81 82 LYS A CA 1
ATOM 569 C C . LYS A 1 82 ? 17.764 -8.234 -5.737 1.00 92.81 82 LYS A C 1
ATOM 571 O O . LYS A 1 82 ? 17.195 -8.802 -6.664 1.00 92.81 82 LYS A O 1
ATOM 576 N N . GLN A 1 83 ? 18.170 -8.875 -4.640 1.00 92.62 83 GLN A N 1
ATOM 577 C CA . GLN A 1 83 ? 17.912 -10.298 -4.403 1.00 92.62 83 GLN A CA 1
ATOM 578 C C . GLN A 1 83 ? 16.413 -10.592 -4.277 1.00 92.62 83 GLN A C 1
ATOM 580 O O . GLN A 1 83 ? 15.926 -11.522 -4.913 1.00 92.62 83 GLN A O 1
ATOM 585 N N . ALA A 1 84 ? 15.671 -9.780 -3.522 1.00 92.94 84 ALA A N 1
ATOM 586 C CA . ALA A 1 84 ? 14.230 -9.931 -3.345 1.00 92.94 84 ALA A CA 1
ATOM 587 C C . ALA A 1 84 ? 13.475 -9.751 -4.668 1.00 92.94 84 ALA A C 1
ATOM 589 O O . ALA A 1 84 ? 12.633 -10.573 -5.022 1.00 92.94 84 ALA A O 1
ATOM 590 N N . VAL A 1 85 ? 13.816 -8.722 -5.447 1.00 94.25 85 VAL A N 1
ATOM 591 C CA . VAL A 1 85 ? 13.225 -8.506 -6.776 1.00 94.25 85 VAL A CA 1
ATOM 592 C C . VAL A 1 85 ? 13.623 -9.627 -7.740 1.00 94.25 85 VAL A C 1
ATOM 594 O O . VAL A 1 85 ? 12.789 -10.081 -8.518 1.00 94.25 85 VAL A O 1
ATOM 597 N N . GLY A 1 86 ? 14.859 -10.126 -7.661 1.00 93.38 86 GLY A N 1
ATOM 598 C CA . GLY A 1 86 ? 15.301 -11.305 -8.407 1.00 93.38 86 GLY A CA 1
ATOM 599 C C . GLY A 1 86 ? 14.465 -12.545 -8.088 1.00 93.38 86 GLY A C 1
ATOM 600 O O . GLY A 1 86 ? 14.002 -13.218 -9.004 1.00 93.38 86 GLY A O 1
ATOM 601 N N . PHE A 1 87 ? 14.190 -12.792 -6.805 1.00 94.12 87 PHE A N 1
ATOM 602 C CA . PHE A 1 87 ? 13.308 -13.874 -6.372 1.00 94.12 87 PHE A CA 1
ATOM 603 C C . PHE A 1 87 ? 11.886 -13.708 -6.922 1.00 94.12 87 PHE A C 1
ATOM 605 O O . PHE A 1 87 ? 11.310 -14.669 -7.423 1.00 94.12 87 PHE A O 1
ATOM 612 N N . VAL A 1 88 ? 11.332 -12.491 -6.898 1.00 93.94 88 VAL A N 1
ATOM 613 C CA . VAL A 1 88 ? 10.016 -12.211 -7.495 1.00 93.94 88 VAL A CA 1
ATOM 614 C C . VAL A 1 88 ? 10.016 -12.529 -8.991 1.00 93.94 88 VAL A C 1
ATOM 616 O O . VAL A 1 88 ? 9.129 -13.240 -9.451 1.00 93.94 88 VAL A O 1
ATOM 619 N N . ILE A 1 89 ? 11.024 -12.077 -9.745 1.00 94.19 89 ILE A N 1
ATOM 620 C CA . ILE A 1 89 ? 11.162 -12.375 -11.184 1.00 94.19 89 ILE A CA 1
ATOM 621 C C . ILE A 1 89 ? 11.162 -13.889 -11.444 1.00 94.19 89 ILE A C 1
ATOM 623 O O . ILE A 1 89 ? 10.576 -14.353 -12.425 1.00 94.19 89 ILE A O 1
ATOM 627 N N . ASP A 1 90 ? 11.784 -14.669 -10.562 1.00 92.25 90 ASP A N 1
ATOM 628 C CA . ASP A 1 90 ? 11.876 -16.120 -10.711 1.00 92.25 90 ASP A CA 1
ATOM 629 C C . ASP A 1 90 ? 10.544 -16.824 -10.467 1.00 92.25 90 ASP A C 1
ATOM 631 O O . ASP A 1 90 ? 10.218 -17.756 -11.207 1.00 92.25 90 ASP A O 1
ATOM 635 N N . GLN A 1 91 ? 9.756 -16.332 -9.509 1.00 92.38 91 GLN A N 1
ATOM 636 C CA . GLN A 1 91 ? 8.442 -16.879 -9.162 1.00 92.38 91 GLN A CA 1
ATOM 637 C C . GLN A 1 91 ? 7.330 -16.505 -10.151 1.00 92.38 91 GLN A C 1
ATOM 639 O O . GLN A 1 91 ? 6.317 -17.197 -10.208 1.00 92.38 91 GLN A O 1
ATOM 644 N N . LEU A 1 92 ? 7.500 -15.440 -10.939 1.00 92.00 92 LEU A N 1
ATOM 645 C CA . LEU A 1 92 ? 6.505 -15.044 -11.939 1.00 92.00 92 LEU A CA 1
ATOM 646 C C . LEU A 1 92 ? 6.415 -16.070 -13.081 1.00 92.00 92 LEU A C 1
ATOM 648 O O . LEU A 1 92 ? 7.426 -16.580 -13.572 1.00 92.00 92 LEU A O 1
ATOM 652 N N . GLY A 1 93 ? 5.198 -16.374 -13.515 1.00 90.50 93 GLY A N 1
ATOM 653 C CA . GLY A 1 93 ? 4.917 -17.260 -14.639 1.00 90.50 93 GLY A CA 1
ATOM 654 C C . GLY A 1 93 ? 5.156 -16.591 -16.001 1.00 90.50 93 GLY A C 1
ATOM 655 O O . GLY A 1 93 ? 5.267 -15.372 -16.092 1.00 90.50 93 GLY A O 1
ATOM 656 N N . PRO A 1 94 ? 5.205 -17.365 -17.099 1.00 89.50 94 PRO A N 1
ATOM 657 C CA . PRO A 1 94 ? 5.416 -16.825 -18.448 1.00 89.50 94 PRO A CA 1
ATOM 658 C C . PRO A 1 94 ? 4.292 -15.892 -18.935 1.00 89.50 94 PRO A C 1
ATOM 660 O O . PRO A 1 94 ? 4.536 -15.050 -19.802 1.00 89.50 94 PRO A O 1
ATOM 663 N N . ASP A 1 95 ? 3.086 -16.028 -18.374 1.00 89.38 95 ASP A N 1
ATOM 664 C CA . ASP A 1 95 ? 1.920 -15.186 -18.673 1.00 89.38 95 ASP A CA 1
ATOM 665 C C . ASP A 1 95 ? 1.862 -13.904 -17.822 1.00 89.38 95 ASP A C 1
ATOM 667 O O . ASP A 1 95 ? 1.100 -12.979 -18.131 1.00 89.38 95 ASP A O 1
ATOM 671 N N . ASP A 1 96 ? 2.693 -13.817 -16.782 1.00 92.94 96 ASP A N 1
ATOM 672 C CA . ASP A 1 96 ? 2.794 -12.633 -15.940 1.00 92.94 96 ASP A CA 1
ATOM 673 C C . ASP A 1 96 ? 3.634 -11.556 -16.619 1.00 92.94 96 ASP A C 1
ATOM 675 O O . ASP A 1 96 ? 4.548 -11.828 -17.406 1.00 92.94 96 ASP A O 1
ATOM 679 N N . ARG A 1 97 ? 3.344 -10.298 -16.292 1.00 94.81 97 ARG A N 1
ATOM 680 C CA . ARG A 1 97 ? 4.108 -9.145 -16.762 1.00 94.81 97 ARG A CA 1
ATOM 681 C C . ARG A 1 97 ? 4.652 -8.353 -15.590 1.00 94.81 97 ARG A C 1
ATOM 683 O O . ARG A 1 97 ? 3.945 -8.111 -14.616 1.00 94.81 97 ARG A O 1
ATOM 690 N N . LEU A 1 98 ? 5.897 -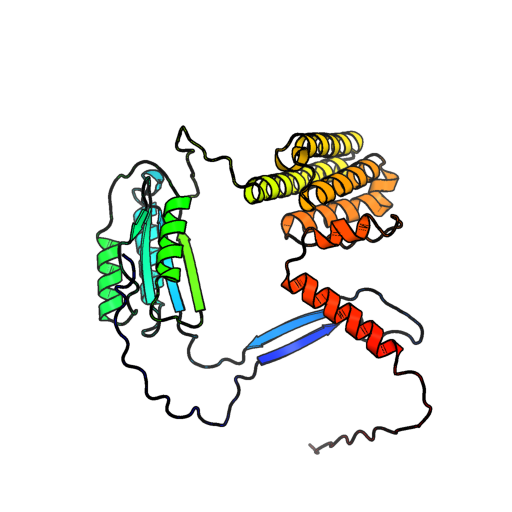7.905 -15.718 1.00 95.94 98 LEU A N 1
ATOM 691 C CA . LEU A 1 98 ? 6.566 -7.066 -14.729 1.00 95.94 98 LEU A CA 1
ATOM 692 C C . LEU A 1 98 ? 7.076 -5.780 -15.375 1.00 95.94 98 LEU A C 1
ATOM 694 O O . LEU A 1 98 ? 7.706 -5.807 -16.433 1.00 95.94 98 LEU A O 1
ATOM 698 N N . SER A 1 99 ? 6.848 -4.662 -14.695 1.00 96.06 99 SER A N 1
ATOM 699 C CA . SER A 1 99 ? 7.540 -3.395 -14.930 1.00 96.06 99 SER A CA 1
ATOM 700 C C . SER A 1 99 ? 8.262 -2.967 -13.660 1.00 96.06 99 SER A C 1
ATOM 702 O O . SER A 1 99 ? 7.701 -3.035 -12.568 1.00 96.06 99 SER A O 1
ATOM 704 N N . VAL A 1 100 ? 9.489 -2.478 -13.807 1.00 95.88 100 VAL A N 1
ATOM 705 C CA . VAL A 1 100 ? 10.300 -1.973 -12.698 1.00 95.88 100 VAL A CA 1
ATOM 706 C C . VAL A 1 100 ? 10.370 -0.454 -12.785 1.00 95.88 100 VAL A C 1
ATOM 708 O O . VAL A 1 100 ? 10.755 0.109 -13.810 1.00 95.88 100 VAL A O 1
ATOM 711 N N . VAL A 1 101 ? 10.002 0.212 -11.698 1.00 95.31 101 VAL A N 1
ATOM 712 C CA . VAL A 1 101 ? 10.123 1.655 -11.496 1.00 95.31 101 VAL A CA 1
ATOM 713 C C . VAL A 1 101 ? 11.072 1.862 -10.328 1.00 95.31 101 VAL A C 1
ATOM 715 O O . VAL A 1 101 ? 10.901 1.243 -9.285 1.00 95.31 101 VAL A O 1
ATOM 718 N N . ILE A 1 102 ? 12.068 2.723 -10.485 1.00 94.19 102 ILE A N 1
ATOM 719 C CA . ILE A 1 102 ? 12.916 3.164 -9.375 1.00 94.19 102 ILE A CA 1
ATOM 720 C C . ILE A 1 102 ? 12.543 4.581 -8.980 1.00 94.19 102 ILE A C 1
ATOM 722 O O . ILE A 1 102 ? 12.107 5.362 -9.827 1.00 94.19 102 ILE A O 1
ATOM 726 N N . PHE A 1 103 ? 12.742 4.929 -7.716 1.00 92.12 103 PHE A N 1
ATOM 727 C CA . PHE A 1 103 ? 12.561 6.298 -7.257 1.00 92.12 103 PHE A CA 1
ATOM 728 C C . PHE A 1 103 ? 13.613 6.708 -6.225 1.00 92.12 103 PHE A C 1
ATOM 730 O O . PHE A 1 103 ? 14.119 5.903 -5.443 1.00 92.12 103 PHE A O 1
ATOM 737 N N . SER A 1 104 ? 13.941 7.994 -6.253 1.00 90.19 104 SER A N 1
ATOM 738 C CA . SER A 1 104 ? 14.709 8.709 -5.232 1.00 90.19 104 SER A CA 1
ATOM 739 C C . SER A 1 104 ? 14.093 10.104 -5.094 1.00 90.19 104 SER A C 1
ATOM 741 O O . SER A 1 104 ? 12.934 10.200 -4.720 1.00 90.19 104 SER A O 1
ATOM 743 N N . ARG A 1 105 ? 14.773 11.186 -5.493 1.00 87.00 105 ARG A N 1
ATOM 744 C CA . ARG A 1 105 ? 14.167 12.506 -5.741 1.00 87.00 105 ARG A CA 1
ATOM 745 C C . ARG A 1 105 ? 13.175 12.491 -6.909 1.00 87.00 105 ARG A C 1
ATOM 747 O O . ARG A 1 105 ? 12.180 13.213 -6.862 1.00 87.00 105 ARG A O 1
ATOM 754 N N . TYR A 1 106 ? 13.465 11.690 -7.932 1.00 86.81 106 TYR A N 1
ATOM 755 C CA . TYR A 1 106 ? 12.642 11.521 -9.129 1.00 86.81 106 TYR A CA 1
ATOM 756 C C . TYR A 1 106 ? 12.362 10.041 -9.355 1.00 86.81 106 TYR A C 1
ATOM 758 O O . TYR A 1 106 ? 13.191 9.193 -9.008 1.00 86.81 106 TYR A O 1
ATOM 766 N N . ALA A 1 107 ? 11.217 9.736 -9.953 1.00 91.62 107 ALA A N 1
ATOM 767 C CA . ALA A 1 107 ? 10.878 8.393 -10.387 1.00 91.62 107 ALA A CA 1
ATOM 768 C C . ALA A 1 107 ? 11.249 8.161 -11.856 1.00 91.62 107 ALA A C 1
ATOM 770 O O . ALA A 1 107 ? 11.053 9.018 -12.718 1.00 91.62 107 ALA A O 1
ATOM 771 N N . ALA A 1 108 ? 11.760 6.968 -12.153 1.00 91.06 108 ALA A N 1
ATOM 772 C CA . ALA A 1 108 ? 12.101 6.541 -13.501 1.00 91.06 108 ALA A CA 1
ATOM 773 C C . ALA A 1 108 ? 11.633 5.105 -13.743 1.00 91.06 108 ALA A C 1
ATOM 775 O O . ALA A 1 108 ? 11.884 4.198 -12.948 1.00 91.06 108 ALA A O 1
ATOM 776 N N . ARG A 1 109 ? 10.972 4.886 -14.880 1.00 93.06 109 ARG A N 1
ATOM 777 C CA . ARG A 1 109 ? 10.612 3.548 -15.352 1.00 93.06 109 ARG A CA 1
ATOM 778 C C . ARG A 1 109 ? 11.843 2.894 -15.978 1.00 93.06 109 ARG A C 1
ATOM 780 O O . ARG A 1 109 ? 12.317 3.363 -17.007 1.00 93.06 109 ARG A O 1
ATOM 787 N N . LEU A 1 110 ? 12.341 1.820 -15.370 1.00 89.56 110 LEU A N 1
ATOM 788 C CA . LEU A 1 110 ? 13.489 1.063 -15.879 1.00 89.56 110 LEU A CA 1
ATOM 789 C C . LEU A 1 110 ? 13.106 0.089 -16.982 1.00 89.56 110 LEU A C 1
ATOM 791 O O . LEU A 1 110 ? 13.864 -0.106 -17.927 1.00 89.56 110 LEU A O 1
ATOM 795 N N . THR A 1 111 ? 11.937 -0.532 -16.859 1.00 89.75 111 THR A N 1
ATOM 796 C CA . THR A 1 111 ? 11.427 -1.459 -17.865 1.00 89.75 111 THR A CA 1
ATOM 797 C C . THR A 1 111 ? 9.980 -1.129 -18.179 1.00 89.75 111 THR A C 1
ATOM 799 O O . THR A 1 111 ? 9.217 -0.729 -17.303 1.00 89.75 111 THR A O 1
ATOM 802 N N . ARG A 1 112 ? 9.580 -1.310 -19.439 1.00 91.31 112 ARG A N 1
ATOM 803 C CA . ARG A 1 112 ? 8.158 -1.431 -19.793 1.00 91.31 112 ARG A CA 1
ATOM 804 C C . ARG A 1 112 ? 7.561 -2.690 -19.146 1.00 91.31 112 ARG A C 1
ATOM 806 O O . ARG A 1 112 ? 8.295 -3.488 -18.561 1.00 91.31 112 ARG A O 1
ATOM 813 N N . LEU A 1 113 ? 6.250 -2.901 -19.273 1.00 91.44 113 LEU A N 1
ATOM 814 C CA . LEU A 1 113 ? 5.650 -4.187 -18.913 1.00 91.44 113 LEU A CA 1
ATOM 815 C C . LEU A 1 113 ? 6.170 -5.260 -19.874 1.00 91.44 113 LEU A C 1
ATOM 817 O O . LEU A 1 113 ? 5.822 -5.297 -21.056 1.00 91.44 113 LEU A O 1
ATOM 821 N N . VAL A 1 114 ? 7.053 -6.110 -19.361 1.00 92.12 114 VAL A N 1
ATOM 822 C CA . VAL A 1 114 ? 7.659 -7.221 -20.097 1.00 92.12 114 VAL A CA 1
ATOM 823 C C . VAL A 1 114 ? 7.020 -8.512 -19.610 1.00 92.12 114 VAL A C 1
ATOM 825 O O . VAL A 1 114 ? 6.825 -8.683 -18.410 1.00 92.12 114 VAL A O 1
ATOM 828 N N . ARG A 1 115 ? 6.696 -9.431 -20.522 1.00 93.56 115 ARG A N 1
ATOM 829 C CA . ARG A 1 115 ? 6.269 -10.787 -20.153 1.00 93.56 115 ARG A CA 1
ATOM 830 C C . ARG A 1 115 ? 7.411 -11.544 -19.500 1.00 93.56 115 ARG A C 1
ATOM 832 O O . ARG A 1 115 ? 8.508 -11.564 -20.046 1.00 93.56 115 ARG A O 1
ATOM 839 N N . MET A 1 116 ? 7.156 -12.235 -18.399 1.00 94.56 116 MET A N 1
ATOM 840 C CA . MET A 1 116 ? 8.158 -13.015 -17.668 1.00 94.56 116 MET A CA 1
ATOM 841 C C . MET A 1 116 ? 8.432 -14.382 -18.324 1.00 94.56 116 MET A C 1
ATOM 843 O O . MET A 1 116 ? 8.583 -15.407 -17.661 1.00 94.56 116 MET A O 1
ATOM 847 N N . SER A 1 117 ? 8.561 -14.386 -19.656 1.00 93.50 117 SER A N 1
ATOM 848 C CA . SER A 1 117 ? 9.189 -15.468 -20.420 1.00 93.50 117 SER A CA 1
ATOM 849 C C . SER A 1 117 ? 10.667 -15.608 -20.033 1.00 93.50 117 SER A C 1
ATOM 851 O O . SER A 1 117 ? 11.229 -14.719 -19.398 1.00 93.50 117 SER A O 1
ATOM 853 N N . ALA A 1 118 ? 11.349 -16.681 -20.447 1.00 91.88 118 ALA A N 1
ATOM 854 C CA . ALA A 1 118 ? 12.778 -16.853 -20.149 1.00 91.88 118 ALA A CA 1
ATOM 855 C C . ALA A 1 118 ? 13.629 -15.632 -20.570 1.00 91.88 118 ALA A C 1
ATOM 857 O O . ALA A 1 118 ? 14.467 -15.159 -19.801 1.00 91.88 118 ALA A O 1
ATOM 858 N N . ALA A 1 119 ? 13.353 -15.067 -21.752 1.00 92.06 119 ALA A N 1
ATOM 859 C CA . ALA A 1 119 ? 14.014 -13.857 -22.239 1.00 92.06 119 ALA A CA 1
ATOM 860 C C . ALA A 1 119 ? 13.619 -12.611 -21.428 1.00 92.06 119 ALA A C 1
ATOM 862 O O . ALA A 1 119 ? 14.478 -11.805 -21.071 1.00 92.06 119 ALA A O 1
ATOM 863 N N . GLY A 1 120 ? 12.336 -12.466 -21.087 1.00 92.69 120 GLY A N 1
ATOM 864 C CA . GLY A 1 120 ? 11.858 -11.335 -20.295 1.00 92.69 120 GLY A CA 1
ATOM 865 C C . GLY A 1 120 ? 12.368 -11.341 -18.855 1.00 92.69 120 GLY A C 1
ATOM 866 O O . GLY A 1 120 ? 12.745 -10.289 -18.343 1.00 92.69 120 GLY A O 1
ATOM 867 N N . LYS A 1 121 ? 12.485 -12.521 -18.232 1.00 94.94 121 LYS A N 1
ATOM 868 C CA . LYS A 1 121 ? 13.133 -12.699 -16.925 1.00 94.94 121 LYS A CA 1
ATOM 869 C C . LYS A 1 121 ? 14.604 -12.300 -16.981 1.00 94.94 121 LYS A C 1
ATOM 871 O O . LYS A 1 121 ? 15.065 -11.563 -16.113 1.00 94.94 121 LYS A O 1
ATOM 876 N N . ALA A 1 122 ? 15.334 -12.726 -18.015 1.00 93.31 122 ALA A N 1
ATOM 877 C CA . ALA A 1 122 ? 16.730 -12.333 -18.207 1.00 93.31 122 ALA A CA 1
ATOM 878 C C . ALA A 1 122 ? 16.879 -10.810 -18.389 1.00 93.31 122 ALA A C 1
ATOM 880 O O . ALA A 1 122 ? 17.736 -10.197 -17.751 1.00 93.31 122 ALA A O 1
ATOM 881 N N . ALA A 1 123 ? 16.005 -10.187 -19.187 1.00 92.25 123 ALA A N 1
ATOM 882 C CA . ALA A 1 123 ? 15.995 -8.741 -19.403 1.00 92.25 123 ALA A CA 1
ATOM 883 C C . ALA A 1 123 ? 15.665 -7.962 -18.118 1.00 92.25 123 ALA A C 1
ATOM 885 O O . ALA A 1 123 ? 16.385 -7.030 -17.760 1.00 92.25 123 ALA A O 1
ATOM 886 N N . ALA A 1 124 ? 14.626 -8.372 -17.383 1.00 92.44 124 ALA A N 1
ATOM 887 C CA . ALA A 1 124 ? 14.251 -7.757 -16.112 1.00 92.44 124 ALA A CA 1
ATOM 888 C C . ALA A 1 124 ? 15.365 -7.899 -15.067 1.00 92.44 124 ALA A C 1
ATOM 890 O O . ALA A 1 124 ? 15.707 -6.932 -14.389 1.00 92.44 124 ALA A O 1
ATOM 891 N N . ARG A 1 125 ? 15.998 -9.074 -14.981 1.00 92.81 125 ARG A N 1
ATOM 892 C CA . ARG A 1 125 ? 17.124 -9.314 -14.073 1.00 92.81 125 ARG A CA 1
ATOM 893 C C . ARG A 1 125 ? 18.340 -8.461 -14.434 1.00 92.81 125 ARG A C 1
ATOM 895 O O . ARG A 1 125 ? 18.980 -7.916 -13.539 1.00 92.81 125 ARG A O 1
ATOM 902 N N . SER A 1 126 ? 18.642 -8.314 -15.723 1.00 91.50 126 SER A N 1
ATOM 903 C CA . SER A 1 126 ? 19.720 -7.439 -16.196 1.00 91.50 126 SER A CA 1
ATOM 904 C C . SER A 1 126 ? 19.451 -5.976 -15.831 1.00 91.50 126 SER A C 1
ATOM 906 O O . SER A 1 126 ? 20.316 -5.325 -15.243 1.00 91.50 126 SER A O 1
ATOM 908 N N . ALA A 1 127 ? 18.224 -5.493 -16.062 1.00 90.12 127 ALA A N 1
ATOM 909 C CA . ALA A 1 127 ? 17.810 -4.149 -15.666 1.00 90.12 127 ALA A CA 1
ATOM 910 C C . ALA A 1 127 ? 17.961 -3.935 -14.151 1.00 90.12 127 ALA A C 1
ATOM 912 O O . ALA A 1 127 ? 18.498 -2.912 -13.725 1.00 90.12 127 ALA A O 1
ATOM 913 N N . VAL A 1 128 ? 17.563 -4.928 -13.342 1.00 89.62 128 VAL A N 1
ATOM 914 C CA . VAL A 1 128 ? 17.683 -4.878 -11.878 1.00 89.62 128 VAL A CA 1
ATOM 915 C C . VAL A 1 128 ? 19.134 -4.900 -11.397 1.00 89.62 128 VAL A C 1
ATOM 917 O O . VAL A 1 128 ? 19.505 -4.199 -10.454 1.00 89.62 128 VAL A O 1
ATOM 920 N N . GLY A 1 129 ? 19.982 -5.679 -12.064 1.00 86.19 129 GLY A N 1
ATOM 921 C CA . GLY A 1 129 ? 21.411 -5.730 -11.782 1.00 86.19 129 GLY A CA 1
ATOM 922 C C . GLY A 1 129 ? 22.099 -4.390 -12.039 1.00 86.19 129 GLY A C 1
ATOM 923 O O . GLY A 1 129 ? 22.919 -3.966 -11.220 1.00 86.19 129 GLY A O 1
ATOM 924 N N . PHE A 1 130 ? 21.722 -3.711 -13.127 1.00 81.75 130 PHE A N 1
ATOM 925 C CA . PHE A 1 130 ? 22.402 -2.515 -13.621 1.00 81.75 130 PHE A CA 1
ATOM 926 C C . PHE A 1 130 ? 22.082 -1.238 -12.835 1.00 81.75 130 PHE A C 1
ATOM 928 O O . PHE A 1 130 ? 22.958 -0.386 -12.689 1.00 81.75 130 PHE A O 1
ATOM 935 N N . PHE A 1 131 ? 20.871 -1.081 -12.287 1.00 77.81 131 PHE A N 1
ATOM 936 C CA . PHE A 1 131 ? 20.566 0.144 -11.548 1.00 77.81 131 PHE A CA 1
ATOM 937 C C . PHE A 1 131 ? 21.351 0.207 -10.231 1.00 77.81 131 PHE A C 1
ATOM 939 O O . PHE A 1 131 ? 21.380 -0.728 -9.430 1.00 77.81 131 PHE A O 1
ATOM 946 N N . GLY A 1 132 ? 22.036 1.319 -10.001 1.00 63.28 132 GLY A N 1
ATOM 947 C CA . GLY A 1 132 ? 22.873 1.514 -8.828 1.00 63.28 132 GLY A CA 1
ATOM 948 C C . GLY A 1 132 ? 23.484 2.901 -8.868 1.00 63.28 132 GLY A C 1
ATOM 949 O O . GLY A 1 132 ? 24.126 3.281 -9.839 1.00 63.28 132 GLY A O 1
ATOM 950 N N . GLY A 1 133 ? 23.245 3.683 -7.827 1.00 62.28 133 GLY A N 1
ATOM 951 C CA . GLY A 1 133 ? 23.763 5.034 -7.737 1.00 62.28 133 GLY A CA 1
ATOM 952 C C . GLY A 1 133 ? 23.380 5.651 -6.409 1.00 62.28 133 GLY A C 1
ATOM 953 O O . GLY A 1 133 ? 22.319 5.367 -5.861 1.00 62.28 133 GLY A O 1
ATOM 954 N N . ARG A 1 134 ? 24.257 6.500 -5.879 1.00 62.03 134 ARG A N 1
ATOM 955 C CA . ARG A 1 134 ? 23.955 7.316 -4.705 1.00 62.03 134 ARG A CA 1
ATOM 956 C C . ARG A 1 134 ? 23.024 8.442 -5.145 1.00 62.03 134 ARG A C 1
ATOM 958 O O . ARG A 1 134 ? 23.486 9.476 -5.616 1.00 62.03 134 ARG A O 1
ATOM 965 N N . GLN A 1 135 ? 21.719 8.233 -5.020 1.00 72.00 135 GLN A N 1
ATOM 966 C CA . GLN A 1 135 ? 20.732 9.275 -5.284 1.00 72.00 135 GLN A CA 1
ATOM 967 C C . GLN A 1 135 ? 20.235 9.854 -3.958 1.00 72.00 135 GLN A C 1
ATOM 969 O O . GLN A 1 135 ? 20.065 9.136 -2.974 1.00 72.00 135 GLN A O 1
ATOM 974 N N . THR A 1 136 ? 20.080 11.173 -3.881 1.00 74.94 136 THR A N 1
ATOM 975 C CA . THR A 1 136 ? 19.614 11.851 -2.664 1.00 74.94 136 THR A CA 1
ATOM 976 C C . THR A 1 136 ? 18.121 12.133 -2.756 1.00 74.94 136 THR A C 1
ATOM 978 O O . THR A 1 136 ? 17.613 12.407 -3.839 1.00 74.94 136 THR A O 1
ATOM 981 N N . GLY A 1 137 ? 17.432 12.116 -1.614 1.00 79.44 137 GLY A N 1
ATOM 982 C CA . GLY A 1 137 ? 15.990 12.351 -1.541 1.00 79.44 137 GLY A CA 1
ATOM 983 C C . GLY A 1 137 ? 15.152 11.089 -1.740 1.00 79.44 137 GLY A C 1
ATOM 984 O O . GLY A 1 137 ? 15.608 10.117 -2.344 1.00 79.44 137 GLY A O 1
ATOM 985 N N . THR A 1 138 ? 13.928 11.154 -1.223 1.00 84.38 138 THR A N 1
ATOM 986 C CA . THR A 1 138 ? 12.931 10.083 -1.258 1.00 84.38 138 THR A CA 1
ATOM 987 C C . THR A 1 138 ? 11.598 10.722 -1.634 1.00 84.38 138 THR A C 1
ATOM 989 O O . THR A 1 138 ? 11.118 11.610 -0.939 1.00 84.38 138 THR A O 1
ATOM 992 N N . ASN A 1 139 ? 11.049 10.342 -2.782 1.00 87.44 139 ASN A N 1
ATOM 993 C CA . ASN A 1 139 ? 9.816 10.875 -3.344 1.00 87.44 139 ASN A CA 1
ATOM 994 C C . ASN A 1 139 ? 8.910 9.702 -3.724 1.00 87.44 139 ASN A C 1
ATOM 996 O O . ASN A 1 139 ? 8.791 9.318 -4.892 1.00 87.44 139 ASN A O 1
ATOM 1000 N N . ILE A 1 140 ? 8.308 9.102 -2.697 1.00 89.62 140 ILE A N 1
ATOM 1001 C CA . ILE A 1 140 ? 7.416 7.946 -2.840 1.00 89.62 140 ILE A CA 1
ATOM 1002 C C . ILE A 1 140 ? 6.215 8.298 -3.722 1.00 89.62 140 ILE A C 1
ATOM 1004 O O . ILE A 1 140 ? 5.810 7.492 -4.561 1.00 89.62 140 ILE A O 1
ATOM 1008 N N . ALA A 1 141 ? 5.680 9.515 -3.576 1.00 89.25 141 ALA A N 1
ATOM 1009 C CA . ALA A 1 141 ? 4.546 9.995 -4.358 1.00 89.25 141 ALA A CA 1
ATOM 1010 C C . ALA A 1 141 ? 4.833 9.940 -5.866 1.00 89.25 141 ALA A C 1
ATOM 1012 O O . ALA A 1 141 ? 4.010 9.438 -6.632 1.00 89.25 141 ALA A O 1
ATOM 1013 N N . ASP A 1 142 ? 6.016 10.387 -6.298 1.00 90.06 142 ASP A N 1
ATOM 1014 C CA . ASP A 1 142 ? 6.405 10.326 -7.707 1.00 90.06 142 ASP A CA 1
ATOM 1015 C C . ASP A 1 142 ? 6.598 8.880 -8.191 1.00 90.06 142 ASP A C 1
ATOM 1017 O O . ASP A 1 142 ? 6.142 8.523 -9.280 1.00 90.06 142 ASP A O 1
ATOM 1021 N N . GLY A 1 143 ? 7.184 8.014 -7.353 1.00 92.19 143 GLY A N 1
ATOM 1022 C CA . GLY A 1 143 ? 7.335 6.581 -7.634 1.00 92.19 143 GLY A CA 1
ATOM 1023 C C . GLY A 1 143 ? 5.996 5.882 -7.873 1.00 92.19 143 GLY A C 1
ATOM 1024 O O . GLY A 1 143 ? 5.812 5.200 -8.886 1.00 92.19 143 GLY A O 1
ATOM 1025 N N . LEU A 1 144 ? 5.034 6.099 -6.974 1.00 94.19 144 LEU A N 1
ATOM 1026 C CA . LEU A 1 144 ? 3.682 5.552 -7.083 1.00 94.19 144 LEU A CA 1
ATOM 1027 C C . LEU A 1 144 ? 2.913 6.153 -8.259 1.00 94.19 144 LEU A C 1
ATOM 1029 O O . LEU A 1 144 ? 2.223 5.423 -8.968 1.00 94.19 144 LEU A O 1
ATOM 1033 N N . ARG A 1 145 ? 3.065 7.456 -8.522 1.00 92.69 145 ARG A N 1
ATOM 1034 C CA . ARG A 1 145 ? 2.455 8.127 -9.676 1.00 92.69 145 ARG A CA 1
ATOM 1035 C C . ARG A 1 145 ? 2.927 7.513 -10.990 1.00 92.69 145 ARG A C 1
ATOM 1037 O O . ARG A 1 145 ? 2.097 7.191 -11.839 1.00 92.69 145 ARG A O 1
ATOM 1044 N N . VAL A 1 146 ? 4.236 7.312 -11.156 1.00 93.56 146 VAL A N 1
ATOM 1045 C CA . VAL A 1 146 ? 4.791 6.637 -12.340 1.00 93.56 146 VAL A CA 1
ATOM 1046 C C . VAL A 1 146 ? 4.297 5.192 -12.412 1.00 93.56 146 VAL A C 1
ATOM 1048 O O . VAL A 1 146 ? 3.869 4.752 -13.478 1.00 93.56 146 VAL A O 1
ATOM 1051 N N . GLY A 1 147 ? 4.271 4.463 -11.293 1.00 94.00 147 GLY A N 1
ATOM 1052 C CA . GLY A 1 147 ? 3.753 3.095 -11.264 1.00 94.00 147 GLY A CA 1
ATOM 1053 C C . GLY A 1 147 ? 2.280 2.992 -11.680 1.00 94.00 147 GLY A C 1
ATOM 1054 O O . GLY A 1 147 ? 1.920 2.156 -12.511 1.00 94.00 147 GLY A O 1
ATOM 1055 N N . ALA A 1 148 ? 1.436 3.898 -11.187 1.00 93.38 148 ALA A N 1
ATOM 1056 C CA . ALA A 1 148 ? 0.034 3.999 -11.578 1.00 93.38 148 ALA A CA 1
ATOM 1057 C C . ALA A 1 148 ? -0.121 4.358 -13.064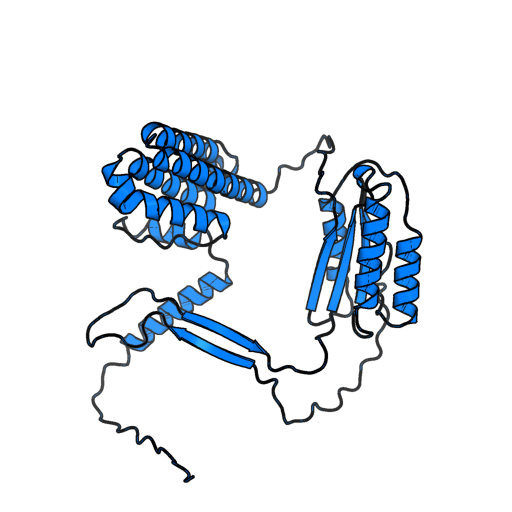 1.00 93.38 148 ALA A C 1
ATOM 1059 O O . ALA A 1 148 ? -0.962 3.776 -13.745 1.00 93.38 148 ALA A O 1
ATOM 1060 N N . GLN A 1 149 ? 0.718 5.253 -13.600 1.00 92.75 149 GLN A N 1
ATOM 1061 C CA . GLN A 1 149 ? 0.729 5.587 -15.030 1.00 92.75 149 GLN A CA 1
ATOM 1062 C C . GLN A 1 149 ? 1.095 4.387 -15.909 1.00 92.75 149 GLN A C 1
ATOM 1064 O O . GLN A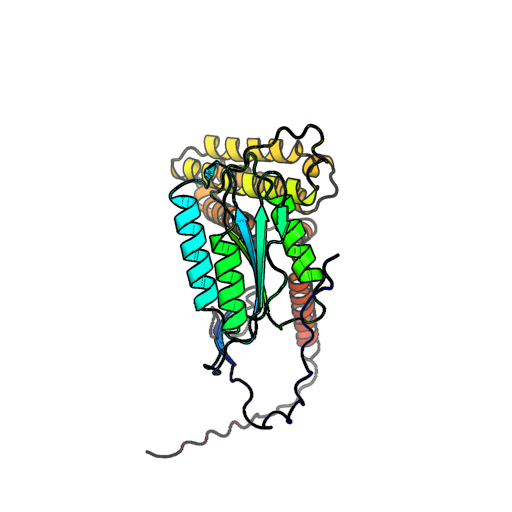 1 149 ? 0.497 4.218 -16.972 1.00 92.75 149 GLN A O 1
ATOM 1069 N N . VAL A 1 150 ? 2.019 3.528 -15.464 1.00 93.06 150 VAL A N 1
ATOM 1070 C CA . VAL A 1 150 ? 2.333 2.272 -16.162 1.00 93.06 150 VAL A CA 1
ATOM 1071 C C . VAL A 1 150 ? 1.111 1.362 -16.210 1.00 93.06 150 VAL A C 1
ATOM 1073 O O . VAL A 1 150 ? 0.768 0.863 -17.278 1.00 93.06 150 VAL A O 1
ATOM 1076 N N . LEU A 1 151 ? 0.419 1.174 -15.081 1.00 92.56 151 LEU A N 1
ATOM 1077 C CA . LEU A 1 151 ? -0.785 0.343 -15.038 1.00 92.56 151 LEU A CA 1
ATOM 1078 C C . LEU A 1 151 ? -1.956 0.948 -15.843 1.00 92.56 151 LEU A C 1
ATOM 1080 O O . LEU A 1 151 ? -2.719 0.213 -16.471 1.00 92.56 151 LEU A O 1
ATOM 1084 N N . ALA A 1 152 ? -2.102 2.273 -15.843 1.00 90.12 152 ALA A N 1
ATOM 1085 C CA . ALA A 1 152 ? -3.151 2.975 -16.578 1.00 90.12 152 ALA A CA 1
ATOM 1086 C C . ALA A 1 152 ? -2.906 2.975 -18.096 1.00 90.12 152 ALA A C 1
ATOM 1088 O O . ALA A 1 152 ? -3.858 2.863 -18.867 1.00 90.12 152 ALA A O 1
ATOM 1089 N N . GLY A 1 153 ? -1.639 3.061 -18.518 1.00 86.50 153 GLY A N 1
ATOM 1090 C CA . GLY A 1 153 ? -1.216 3.111 -19.920 1.00 86.50 153 GLY A CA 1
ATOM 1091 C C . GLY A 1 153 ? -1.254 1.774 -20.663 1.00 86.50 153 GLY A C 1
ATOM 1092 O O . GLY A 1 153 ? -0.981 1.745 -21.864 1.00 86.50 153 GLY A O 1
ATOM 1093 N N . ARG A 1 154 ? -1.604 0.682 -19.974 1.00 88.12 154 ARG A N 1
ATOM 1094 C CA . ARG A 1 154 ? -1.586 -0.666 -20.541 1.00 88.12 154 ARG A CA 1
ATOM 1095 C C . ARG A 1 154 ? -2.557 -0.829 -21.702 1.00 88.12 154 ARG A C 1
ATOM 1097 O O . ARG A 1 154 ? -3.764 -0.641 -21.539 1.00 88.12 154 ARG A O 1
ATOM 1104 N N . ARG A 1 155 ? -2.040 -1.304 -22.838 1.00 81.00 155 ARG A N 1
ATOM 1105 C CA . ARG A 1 155 ? -2.869 -1.717 -23.988 1.00 81.00 155 ARG A CA 1
ATOM 1106 C C . ARG A 1 155 ? -3.584 -3.042 -23.729 1.00 81.00 155 ARG A C 1
ATOM 1108 O O . ARG A 1 155 ? -4.721 -3.225 -24.145 1.00 81.00 155 ARG A O 1
ATOM 1115 N N . HIS A 1 156 ? -2.916 -3.948 -23.020 1.00 80.50 156 HIS A N 1
ATOM 1116 C CA . HIS A 1 156 ? -3.462 -5.237 -22.609 1.00 80.50 156 HIS A CA 1
ATOM 1117 C C . HIS A 1 156 ? -3.549 -5.304 -21.085 1.00 80.50 156 HIS A C 1
ATOM 1119 O O . HIS A 1 156 ? -2.622 -4.869 -20.400 1.00 80.50 156 HIS A O 1
ATOM 1125 N N . ARG A 1 157 ? -4.654 -5.826 -20.548 1.00 86.19 157 ARG A N 1
ATOM 1126 C CA . ARG A 1 157 ? -4.920 -5.873 -19.107 1.00 86.19 157 ARG A CA 1
ATOM 1127 C C . ARG A 1 157 ? -5.090 -7.318 -18.668 1.00 86.19 157 ARG A C 1
ATOM 1129 O O . ARG A 1 157 ? -6.071 -7.955 -19.041 1.00 86.19 157 ARG A O 1
ATOM 1136 N N . ASN A 1 158 ? -4.151 -7.797 -17.856 1.00 86.94 158 ASN A N 1
ATOM 1137 C CA . ASN A 1 158 ? -4.336 -9.050 -17.141 1.00 86.94 158 ASN A CA 1
ATOM 1138 C C . ASN A 1 158 ? -5.465 -8.868 -16.100 1.00 86.94 158 ASN A C 1
ATOM 1140 O O . ASN A 1 158 ? -5.700 -7.738 -15.652 1.00 86.94 158 ASN A O 1
ATOM 1144 N N . PRO A 1 159 ? -6.183 -9.943 -15.721 1.00 85.00 159 PRO A N 1
ATOM 1145 C CA . PRO A 1 159 ? -7.310 -9.862 -14.785 1.00 85.00 159 PRO A CA 1
ATOM 1146 C C . PRO A 1 159 ? -6.892 -9.376 -13.393 1.00 85.00 159 PRO A C 1
ATOM 1148 O O . PRO A 1 159 ? -7.700 -8.780 -12.685 1.00 85.00 159 PRO A O 1
ATOM 1151 N N . VAL A 1 160 ? -5.632 -9.602 -13.014 1.00 88.88 160 VAL A N 1
ATOM 1152 C CA . VAL A 1 160 ? -5.057 -9.129 -11.756 1.00 88.88 160 VAL A CA 1
ATOM 1153 C C . VAL A 1 160 ? -3.964 -8.112 -12.062 1.00 88.88 160 VAL A C 1
ATOM 1155 O O . VAL A 1 160 ? -3.090 -8.358 -12.892 1.00 88.88 160 VAL A O 1
ATOM 1158 N N . ALA A 1 161 ? -3.991 -6.972 -11.374 1.00 91.94 161 ALA A N 1
ATOM 1159 C CA . ALA A 1 161 ? -2.931 -5.973 -11.426 1.00 91.94 161 ALA A CA 1
ATOM 1160 C C . ALA A 1 161 ? -2.559 -5.524 -10.012 1.00 91.94 161 ALA A C 1
ATOM 1162 O O . ALA A 1 161 ? -3.441 -5.293 -9.187 1.00 91.94 161 ALA A O 1
ATOM 1163 N N . SER A 1 162 ? -1.263 -5.390 -9.743 1.00 93.44 162 SER A N 1
ATOM 1164 C CA . SER A 1 162 ? -0.747 -5.006 -8.430 1.00 93.44 162 SER A CA 1
ATOM 1165 C C . SER A 1 162 ? 0.452 -4.069 -8.556 1.00 93.44 162 SER A C 1
ATOM 1167 O O . SER A 1 162 ? 1.233 -4.152 -9.507 1.00 93.44 162 SER A O 1
ATOM 1169 N N . VAL A 1 163 ? 0.599 -3.176 -7.578 1.00 94.44 163 VAL A N 1
ATOM 1170 C CA . VAL A 1 163 ? 1.809 -2.380 -7.364 1.00 94.44 163 VAL A CA 1
ATOM 1171 C C . VAL A 1 163 ? 2.427 -2.838 -6.051 1.00 94.44 163 VAL A C 1
ATOM 1173 O O . VAL A 1 163 ? 1.743 -2.864 -5.032 1.00 94.44 163 VAL A O 1
ATOM 1176 N N . ILE A 1 164 ? 3.716 -3.169 -6.062 1.00 94.31 164 ILE A N 1
ATOM 1177 C CA . ILE A 1 164 ? 4.477 -3.440 -4.839 1.00 94.31 164 ILE A CA 1
ATOM 1178 C C . ILE A 1 164 ? 5.516 -2.336 -4.681 1.00 94.31 164 ILE A C 1
ATOM 1180 O O . ILE A 1 164 ? 6.339 -2.125 -5.570 1.00 94.31 164 ILE A O 1
ATOM 1184 N N . LEU A 1 165 ? 5.474 -1.645 -3.544 1.00 93.75 165 LEU A N 1
ATOM 1185 C CA . LEU A 1 165 ? 6.443 -0.628 -3.149 1.00 93.75 165 LEU A CA 1
ATOM 1186 C C . LEU A 1 165 ? 7.450 -1.230 -2.164 1.00 93.75 165 LEU A C 1
ATOM 1188 O O . LEU A 1 165 ? 7.053 -1.828 -1.167 1.00 93.75 165 LEU A O 1
ATOM 1192 N N . LEU A 1 166 ? 8.745 -1.041 -2.420 1.00 92.00 166 LEU A N 1
ATOM 1193 C CA . LEU A 1 166 ? 9.821 -1.434 -1.510 1.00 92.00 166 LEU A CA 1
ATOM 1194 C C . LEU A 1 166 ? 10.663 -0.206 -1.142 1.00 92.00 166 LEU A C 1
ATOM 1196 O O . LEU A 1 166 ? 11.348 0.343 -2.001 1.00 92.00 166 LEU A O 1
ATOM 1200 N N . SER A 1 167 ? 10.622 0.194 0.132 1.00 87.94 167 SER A N 1
ATOM 1201 C CA . SER A 1 167 ? 11.371 1.320 0.714 1.00 87.94 167 SER A CA 1
ATOM 1202 C C . SER A 1 167 ? 11.807 0.992 2.144 1.00 87.94 167 SER A C 1
ATOM 1204 O O . SER A 1 167 ? 11.192 0.147 2.794 1.00 87.94 167 SER A O 1
ATOM 1206 N N . ASP A 1 168 ? 12.850 1.659 2.654 1.00 83.25 168 ASP A N 1
ATOM 1207 C CA . ASP A 1 168 ? 13.252 1.561 4.064 1.00 83.25 168 ASP A CA 1
ATOM 1208 C C . ASP A 1 168 ? 12.508 2.526 5.002 1.00 83.25 168 ASP A C 1
ATOM 1210 O O . ASP A 1 168 ? 12.913 2.699 6.155 1.00 83.25 168 ASP A O 1
ATOM 1214 N N . GLY A 1 169 ? 11.407 3.126 4.527 1.00 65.50 169 GLY A N 1
ATOM 1215 C CA . GLY A 1 169 ? 10.432 3.849 5.350 1.00 65.50 169 GLY A CA 1
ATOM 1216 C C . GLY A 1 169 ? 10.908 5.210 5.856 1.00 65.50 169 GLY A C 1
ATOM 1217 O O . GLY A 1 169 ? 10.253 5.817 6.700 1.00 65.50 169 GLY A O 1
ATOM 1218 N N . LYS A 1 170 ? 12.048 5.708 5.364 1.00 60.75 170 LYS A N 1
ATOM 1219 C CA . LYS A 1 170 ? 12.548 7.048 5.678 1.00 60.75 170 LYS A CA 1
ATOM 1220 C C . LYS A 1 170 ? 12.140 8.021 4.584 1.00 60.75 170 LYS A C 1
ATOM 1222 O O . LYS A 1 170 ? 12.982 8.466 3.802 1.00 60.75 170 LYS A O 1
ATOM 1227 N N . ASP A 1 171 ? 10.867 8.403 4.585 1.00 51.19 171 ASP A N 1
ATOM 1228 C CA . ASP A 1 171 ? 10.479 9.668 3.972 1.00 51.19 171 ASP A CA 1
ATOM 1229 C C . ASP A 1 171 ? 11.164 10.777 4.768 1.00 51.19 171 ASP A C 1
ATOM 1231 O O . ASP A 1 171 ? 10.716 11.208 5.831 1.00 51.19 171 ASP A O 1
ATOM 1235 N N . ARG A 1 172 ? 12.335 11.210 4.294 1.00 51.84 172 ARG A N 1
ATOM 1236 C CA . ARG A 1 172 ? 12.837 12.510 4.714 1.00 51.84 172 ARG A CA 1
ATOM 1237 C C . ARG A 1 172 ? 11.922 13.522 4.049 1.00 51.84 172 ARG A C 1
ATOM 1239 O O . ARG A 1 172 ? 11.801 13.441 2.825 1.00 51.84 172 ARG A O 1
ATOM 1246 N N . PRO A 1 173 ? 11.326 14.465 4.798 1.00 42.75 173 PRO A N 1
ATOM 1247 C CA . PRO A 1 173 ? 10.668 15.591 4.174 1.00 42.75 173 PRO A CA 1
ATOM 1248 C C . PRO A 1 173 ? 11.730 16.231 3.291 1.00 42.75 173 PRO A C 1
ATOM 1250 O O . PRO A 1 173 ? 12.727 16.769 3.776 1.00 42.75 173 PRO A O 1
ATOM 1253 N N . LEU A 1 174 ? 11.584 16.085 1.979 1.00 46.81 174 LEU A N 1
ATOM 1254 C CA . LEU A 1 174 ? 12.204 17.044 1.104 1.00 46.81 174 LEU A CA 1
ATOM 1255 C C . LEU A 1 174 ? 11.584 18.370 1.545 1.00 46.81 174 LEU A C 1
ATOM 1257 O O . LEU A 1 174 ? 10.359 18.492 1.545 1.00 46.81 174 LEU A O 1
ATOM 1261 N N . GLU A 1 175 ? 12.405 19.334 1.958 1.00 43.78 175 GLU A N 1
ATOM 1262 C CA . GLU A 1 175 ? 12.009 20.741 1.969 1.00 43.78 175 GLU A CA 1
ATOM 1263 C C . GLU A 1 175 ? 11.713 21.144 0.513 1.00 43.78 175 GLU A C 1
ATOM 1265 O O . GLU A 1 175 ? 12.479 21.844 -0.143 1.00 43.78 175 GLU A O 1
ATOM 1270 N N . LEU A 1 176 ? 10.618 20.629 -0.047 1.00 42.78 176 LEU A N 1
ATOM 1271 C CA . LEU A 1 176 ? 9.902 21.308 -1.100 1.00 42.78 176 LEU A CA 1
ATOM 1272 C C . LEU A 1 176 ? 9.129 22.408 -0.384 1.00 42.78 176 LEU A C 1
ATOM 1274 O O . LEU A 1 176 ? 8.015 22.214 0.102 1.00 42.78 176 LEU A O 1
ATOM 1278 N N . THR A 1 177 ? 9.733 23.591 -0.342 1.00 41.25 177 THR A N 1
ATOM 1279 C CA . THR A 1 177 ? 8.931 24.802 -0.466 1.00 41.25 177 THR A CA 1
ATOM 1280 C C . THR A 1 177 ? 8.027 24.593 -1.684 1.00 41.25 177 THR A C 1
ATOM 1282 O O . THR A 1 177 ? 8.490 24.124 -2.725 1.00 41.25 177 THR A O 1
ATOM 1285 N N . CYS A 1 178 ? 6.730 24.843 -1.507 1.00 44.12 178 CYS A N 1
ATOM 1286 C CA . CYS A 1 178 ? 5.626 24.393 -2.366 1.00 44.12 178 CYS A CA 1
ATOM 1287 C C . CYS A 1 178 ? 5.093 22.984 -2.034 1.00 44.12 178 CYS A C 1
ATOM 1289 O O . CYS A 1 178 ? 4.913 22.152 -2.925 1.00 44.12 178 CYS A O 1
ATOM 1291 N N . THR A 1 179 ? 4.741 22.722 -0.771 1.00 40.50 179 THR A N 1
ATOM 1292 C CA . THR A 1 179 ? 3.642 21.788 -0.515 1.00 40.50 179 THR A CA 1
ATOM 1293 C C . THR A 1 179 ? 2.389 22.397 -1.142 1.00 40.50 179 THR A C 1
ATOM 1295 O O . THR A 1 179 ? 1.845 23.392 -0.663 1.00 40.50 179 THR A O 1
ATOM 1298 N N . ALA A 1 180 ? 1.920 21.819 -2.251 1.00 50.50 180 ALA A N 1
ATOM 1299 C CA . ALA A 1 180 ? 0.487 21.856 -2.504 1.00 50.50 180 ALA A CA 1
ATOM 1300 C C . ALA A 1 180 ? -0.171 21.387 -1.201 1.00 50.50 180 ALA A C 1
ATOM 1302 O O . ALA A 1 180 ? 0.301 20.403 -0.620 1.00 50.50 180 ALA A O 1
ATOM 1303 N N . ALA A 1 181 ? -1.154 22.139 -0.699 1.00 52.78 181 ALA A N 1
ATOM 1304 C CA . ALA A 1 181 ? -1.850 21.784 0.530 1.00 52.78 181 ALA A CA 1
ATOM 1305 C C . ALA A 1 181 ? -2.167 20.277 0.491 1.00 52.78 181 ALA A C 1
ATOM 1307 O O . ALA A 1 181 ? -2.631 19.807 -0.557 1.00 52.78 181 ALA A O 1
ATOM 1308 N N . PRO A 1 182 ? -1.828 19.502 1.542 1.00 59.62 182 PRO A N 1
ATOM 1309 C CA . PRO A 1 182 ? -2.163 18.084 1.572 1.00 59.62 182 PRO A CA 1
ATOM 1310 C C . PRO A 1 182 ? -3.643 17.933 1.208 1.00 59.62 182 PRO A C 1
ATOM 1312 O O . PRO A 1 182 ? -4.465 18.739 1.645 1.00 59.62 182 PRO A O 1
ATOM 1315 N N . SER A 1 183 ? -3.963 16.967 0.337 1.00 74.94 183 SER A N 1
ATOM 1316 C CA . SER A 1 183 ? -5.354 16.728 -0.074 1.00 74.94 183 SER A CA 1
ATOM 1317 C C . SER A 1 183 ? -6.224 16.607 1.175 1.00 74.94 183 SER A C 1
ATOM 1319 O O . SER A 1 183 ? -5.793 15.961 2.133 1.00 74.94 183 SER A O 1
ATOM 1321 N N . MET A 1 184 ? -7.424 17.195 1.162 1.00 75.50 184 MET A N 1
ATOM 1322 C CA . MET A 1 184 ? -8.348 17.137 2.302 1.00 75.50 184 MET A CA 1
ATOM 1323 C C . MET A 1 184 ? -8.539 15.692 2.781 1.00 75.50 184 MET A C 1
ATOM 1325 O O . MET A 1 184 ? -8.464 15.442 3.973 1.00 75.50 184 MET A O 1
ATOM 1329 N N . ASP A 1 185 ? -8.603 14.727 1.859 1.00 75.19 185 ASP A N 1
ATOM 1330 C CA . ASP A 1 185 ? -8.716 13.298 2.183 1.00 75.19 185 ASP A CA 1
ATOM 1331 C C . ASP A 1 185 ? -7.530 12.757 3.007 1.00 75.19 185 ASP A C 1
ATOM 1333 O O . ASP A 1 185 ? -7.704 11.940 3.908 1.00 75.19 185 ASP A O 1
ATOM 1337 N N . VAL A 1 186 ? -6.304 13.205 2.710 1.00 82.69 186 VAL A N 1
ATOM 1338 C CA . VAL A 1 186 ? -5.085 12.782 3.429 1.00 82.69 186 VAL A CA 1
ATOM 1339 C C . VAL A 1 186 ? -5.051 13.403 4.820 1.00 82.69 186 VAL A C 1
ATOM 1341 O O . VAL A 1 186 ? -4.633 12.770 5.789 1.00 82.69 186 VAL A O 1
ATOM 1344 N N . GLU A 1 187 ? -5.488 14.653 4.913 1.00 81.94 187 GLU A N 1
ATOM 1345 C CA . GLU A 1 187 ? -5.592 15.382 6.166 1.00 81.94 187 GLU A CA 1
ATOM 1346 C C . GLU A 1 187 ? -6.618 14.726 7.101 1.00 81.94 187 GLU A C 1
ATOM 1348 O O . GLU A 1 187 ? -6.306 14.448 8.259 1.00 81.94 187 GLU A O 1
ATOM 1353 N N . SER A 1 188 ? -7.793 14.384 6.580 1.00 82.88 188 SER A N 1
ATOM 1354 C CA . SER A 1 188 ? -8.842 13.670 7.306 1.00 82.88 188 SER A CA 1
ATOM 1355 C C . SER A 1 188 ? -8.421 12.282 7.759 1.00 82.88 188 SER A C 1
ATOM 1357 O O . SER A 1 188 ? -8.667 11.884 8.901 1.00 82.88 188 SER A O 1
ATOM 1359 N N . GLU A 1 189 ? -7.730 11.548 6.890 1.00 84.19 189 GLU A N 1
ATOM 1360 C CA . GLU A 1 189 ? -7.230 10.223 7.224 1.00 84.19 189 GLU A CA 1
ATOM 1361 C C . GLU A 1 189 ? -6.175 10.286 8.333 1.00 84.19 189 GLU A C 1
ATOM 1363 O O . GLU A 1 189 ? -6.176 9.458 9.246 1.00 84.19 189 GLU A O 1
ATOM 1368 N N . ARG A 1 190 ? -5.316 11.310 8.323 1.00 86.69 190 ARG A N 1
ATOM 1369 C CA . ARG A 1 190 ? -4.352 11.522 9.405 1.00 86.69 190 ARG A CA 1
ATOM 1370 C C . ARG A 1 190 ? -5.048 11.839 10.728 1.00 86.69 190 ARG A C 1
ATOM 1372 O O . ARG A 1 190 ? -4.711 11.236 11.745 1.00 86.69 190 ARG A O 1
ATOM 1379 N N . VAL A 1 191 ? -6.045 12.726 10.714 1.00 89.19 191 VAL A N 1
ATOM 1380 C CA . VAL A 1 191 ? -6.849 13.063 11.903 1.00 89.19 191 VAL A CA 1
ATOM 1381 C C . VAL A 1 191 ? -7.498 11.810 12.503 1.00 89.19 191 VAL A C 1
ATOM 1383 O O . VAL A 1 191 ? -7.494 11.630 13.722 1.00 89.19 191 VAL A O 1
ATOM 1386 N N . ARG A 1 192 ? -7.997 10.906 11.655 1.00 89.88 192 ARG A N 1
ATOM 1387 C CA . ARG A 1 192 ? -8.582 9.622 12.060 1.00 89.88 192 ARG A CA 1
ATOM 1388 C C . ARG A 1 192 ? -7.570 8.690 12.731 1.00 89.88 192 ARG A C 1
ATOM 1390 O O . ARG A 1 192 ? -7.886 8.097 13.762 1.00 89.88 192 ARG A O 1
ATOM 1397 N N . VAL A 1 193 ? -6.368 8.558 12.169 1.00 88.56 193 VAL A N 1
ATOM 1398 C CA . VAL A 1 193 ? -5.301 7.715 12.738 1.00 88.56 193 VAL A CA 1
ATOM 1399 C C . VAL A 1 193 ? -4.843 8.255 14.092 1.00 88.56 193 VAL A C 1
ATOM 1401 O O . VAL A 1 193 ? -4.797 7.503 15.064 1.00 88.56 193 VAL A O 1
ATOM 1404 N N . GLU A 1 194 ? -4.598 9.563 14.189 1.00 90.75 194 GLU A N 1
ATOM 1405 C CA . GLU A 1 194 ? -4.205 10.199 15.450 1.00 90.75 194 GLU A CA 1
ATOM 1406 C C . GLU A 1 194 ? -5.292 10.051 16.535 1.00 90.75 194 GLU A C 1
ATOM 1408 O O . GLU A 1 194 ? -4.982 9.880 17.715 1.00 90.75 194 GLU A O 1
ATOM 1413 N N . ALA A 1 195 ? -6.577 10.076 16.157 1.00 90.94 195 ALA A N 1
ATOM 1414 C CA . ALA A 1 195 ? -7.670 9.799 17.086 1.00 90.94 195 ALA A CA 1
ATOM 1415 C C . ALA A 1 195 ? -7.632 8.356 17.619 1.00 90.94 195 ALA A C 1
ATOM 1417 O O . ALA A 1 195 ? -7.804 8.148 18.820 1.00 90.94 195 ALA A O 1
ATOM 1418 N N . ALA A 1 196 ? -7.355 7.365 16.766 1.00 90.12 196 ALA A N 1
ATOM 1419 C CA . ALA A 1 196 ? -7.239 5.964 17.179 1.00 90.12 196 ALA A CA 1
ATOM 1420 C C . ALA A 1 196 ? -6.110 5.749 18.204 1.00 90.12 196 ALA A C 1
ATOM 1422 O O . ALA A 1 196 ? -6.293 5.035 19.195 1.00 90.12 196 ALA A O 1
ATOM 1423 N N . GLU A 1 197 ? -4.957 6.380 17.975 1.00 90.88 197 GLU A N 1
ATOM 1424 C CA . GLU A 1 197 ? -3.791 6.314 18.862 1.00 90.88 197 GLU A CA 1
ATOM 1425 C C . GLU A 1 197 ? -4.089 6.926 20.235 1.00 90.88 197 GLU A C 1
ATOM 1427 O O . GLU A 1 197 ? -3.808 6.315 21.270 1.00 90.88 197 GLU A O 1
ATOM 1432 N N . ASP A 1 198 ? -4.737 8.089 20.260 1.00 95.12 198 ASP A N 1
ATOM 1433 C CA . ASP A 1 198 ? -5.097 8.755 21.509 1.00 95.12 198 ASP A CA 1
ATOM 1434 C C . ASP A 1 198 ? -6.187 8.006 22.283 1.00 95.12 198 ASP A C 1
ATOM 1436 O O . ASP A 1 198 ? -6.129 7.956 23.514 1.00 95.12 198 ASP A O 1
ATOM 1440 N N . ILE A 1 199 ? -7.142 7.356 21.607 1.00 91.62 199 ILE A N 1
ATOM 1441 C CA . ILE A 1 199 ? -8.108 6.474 22.281 1.00 91.62 199 ILE A CA 1
ATOM 1442 C C . ILE A 1 199 ? -7.384 5.275 22.906 1.00 91.62 199 ILE A C 1
ATOM 1444 O O . ILE A 1 199 ? -7.682 4.898 24.044 1.00 91.62 199 ILE A O 1
ATOM 1448 N N . ALA A 1 200 ? -6.390 4.705 22.217 1.00 92.06 200 ALA A N 1
ATOM 1449 C CA . ALA A 1 200 ? -5.570 3.633 22.772 1.00 92.06 200 ALA A CA 1
ATOM 1450 C C . ALA A 1 200 ? -4.785 4.099 24.010 1.00 92.06 200 ALA A C 1
ATOM 1452 O O . ALA A 1 200 ? -4.784 3.412 25.036 1.00 92.06 200 ALA A O 1
ATOM 1453 N N . ALA A 1 201 ? -4.179 5.287 23.956 1.00 93.00 201 ALA A N 1
ATOM 1454 C CA . ALA A 1 201 ? -3.478 5.884 25.090 1.00 93.00 201 ALA A CA 1
ATOM 1455 C C . ALA A 1 201 ? -4.424 6.174 26.271 1.00 93.00 201 ALA A C 1
ATOM 1457 O O . ALA A 1 201 ? -4.099 5.870 27.425 1.00 93.00 201 ALA A O 1
ATOM 1458 N N . ALA A 1 202 ? -5.621 6.698 25.994 1.00 94.00 202 ALA A N 1
ATOM 1459 C CA . ALA A 1 202 ? -6.655 6.936 26.995 1.00 94.00 202 ALA A CA 1
ATOM 1460 C C . ALA A 1 202 ? -7.098 5.630 27.668 1.00 94.00 202 ALA A C 1
ATOM 1462 O O . ALA A 1 202 ? -7.215 5.583 28.894 1.00 94.00 202 ALA A O 1
ATOM 1463 N N . ARG A 1 203 ? -7.265 4.542 26.904 1.00 91.69 203 ARG A N 1
ATOM 1464 C CA . ARG A 1 203 ? -7.577 3.220 27.461 1.00 91.69 203 ARG A CA 1
ATOM 1465 C C . ARG A 1 203 ? -6.489 2.748 28.422 1.00 91.69 203 ARG A C 1
ATOM 1467 O O . ARG A 1 203 ? -6.820 2.326 29.527 1.00 91.69 203 ARG A O 1
ATOM 1474 N N . VAL A 1 204 ? -5.215 2.828 28.031 1.00 95.06 204 VAL A N 1
ATOM 1475 C CA . VAL A 1 204 ? -4.090 2.412 28.890 1.00 95.06 204 VAL A CA 1
ATOM 1476 C C . VAL A 1 204 ? -4.107 3.189 30.211 1.00 95.06 204 VAL A C 1
ATOM 1478 O O . VAL A 1 204 ? -3.998 2.584 31.278 1.00 95.06 204 VAL A O 1
ATOM 1481 N N . LYS A 1 205 ? -4.342 4.507 30.166 1.00 93.31 205 LYS A N 1
ATOM 1482 C CA . LYS A 1 205 ? -4.503 5.327 31.379 1.00 93.31 205 LYS A CA 1
ATOM 1483 C C . LYS A 1 205 ? -5.703 4.917 32.231 1.00 93.31 205 LYS A C 1
ATOM 1485 O O . LYS A 1 205 ? -5.581 4.811 33.450 1.00 93.31 205 LYS A O 1
ATOM 1490 N N . ALA A 1 206 ? -6.853 4.678 31.609 1.00 91.75 206 ALA A N 1
ATOM 1491 C CA . ALA A 1 206 ? -8.072 4.293 32.311 1.00 91.75 206 ALA A CA 1
ATOM 1492 C C . ALA A 1 206 ? -7.965 2.897 32.948 1.00 91.75 206 ALA A C 1
ATOM 1494 O O . ALA A 1 206 ? -8.470 2.686 34.049 1.00 91.75 206 ALA A O 1
ATOM 1495 N N . GLU A 1 207 ? -7.274 1.949 32.306 1.00 91.38 207 GLU A N 1
ATOM 1496 C CA . GLU A 1 207 ? -6.958 0.639 32.898 1.00 91.38 207 GLU A CA 1
ATOM 1497 C C . GLU A 1 207 ? -5.976 0.756 34.074 1.00 91.38 207 GLU A C 1
ATOM 1499 O O . GLU A 1 207 ? -6.091 -0.005 35.033 1.00 91.38 207 GLU A O 1
ATOM 1504 N N . GLY A 1 208 ? -5.089 1.756 34.054 1.00 91.62 208 GLY A N 1
ATOM 1505 C CA . GLY A 1 208 ? -4.259 2.154 35.197 1.00 91.62 208 GLY A CA 1
ATOM 1506 C C . GLY A 1 208 ? -5.005 2.904 36.313 1.00 91.62 208 GLY A C 1
ATOM 1507 O O . GLY A 1 208 ? -4.396 3.255 37.319 1.00 91.62 208 GLY A O 1
ATOM 1508 N N . GLY A 1 209 ? -6.311 3.160 36.162 1.00 91.62 209 GLY A N 1
ATOM 1509 C CA . GLY A 1 209 ? -7.142 3.879 37.136 1.00 91.62 209 GLY A CA 1
ATOM 1510 C C . GLY A 1 209 ? -7.087 5.409 37.030 1.00 91.62 209 GLY A C 1
ATOM 1511 O O . GLY A 1 209 ? -7.791 6.099 37.769 1.00 91.62 209 GLY A O 1
ATOM 1512 N N . GLU A 1 210 ? -6.314 5.966 36.094 1.00 94.94 210 GLU A N 1
ATOM 1513 C CA . GLU A 1 210 ? -6.230 7.408 35.834 1.00 94.94 210 GLU A CA 1
ATOM 1514 C C . GLU A 1 210 ? -7.381 7.897 34.931 1.00 94.94 210 GLU A C 1
ATOM 1516 O O . GLU A 1 210 ? -7.161 8.438 33.846 1.00 94.94 210 GLU A O 1
ATOM 1521 N N . HIS A 1 211 ? -8.629 7.745 35.377 1.00 92.88 211 HIS A N 1
ATOM 1522 C CA . HIS A 1 211 ? -9.835 8.115 34.613 1.00 92.88 211 HIS A CA 1
ATOM 1523 C C . HIS A 1 211 ? -9.850 9.588 34.164 1.00 92.88 211 HIS A C 1
ATOM 1525 O O . HIS A 1 211 ? -10.054 9.892 32.990 1.00 92.88 211 HIS A O 1
ATOM 1531 N N . ALA A 1 212 ? -9.496 10.510 35.063 1.00 93.31 212 ALA A N 1
ATOM 1532 C CA . ALA A 1 212 ? -9.361 11.932 34.734 1.00 93.31 212 ALA A CA 1
ATOM 1533 C C . ALA A 1 212 ? -8.178 12.229 33.787 1.00 93.31 212 ALA A C 1
ATOM 1535 O O . ALA A 1 212 ? -8.161 13.240 33.087 1.00 93.31 212 ALA A O 1
ATOM 1536 N N . GLY A 1 213 ? -7.146 11.379 33.774 1.00 92.69 213 GLY A N 1
ATOM 1537 C CA . GLY A 1 213 ? -6.043 11.469 32.816 1.00 92.69 213 GLY A CA 1
ATOM 1538 C C . GLY A 1 213 ? -6.469 11.011 31.422 1.00 92.69 213 GLY A C 1
ATOM 1539 O O . GLY A 1 213 ? -6.144 11.670 30.439 1.00 92.69 213 GLY A O 1
ATOM 1540 N N . ALA A 1 214 ? -7.233 9.922 31.351 1.00 94.25 214 ALA A N 1
ATOM 1541 C CA . ALA A 1 214 ? -7.791 9.395 30.114 1.00 94.25 214 ALA A CA 1
ATOM 1542 C C . ALA A 1 214 ? -8.786 10.369 29.461 1.00 94.25 214 ALA A C 1
ATOM 1544 O O . ALA A 1 214 ? -8.672 10.637 28.267 1.00 94.25 214 ALA A O 1
ATOM 1545 N N . ALA A 1 215 ? -9.692 10.970 30.243 1.00 95.44 215 ALA A N 1
ATOM 1546 C CA . ALA A 1 215 ? -10.643 11.965 29.740 1.00 95.44 215 ALA A CA 1
ATOM 1547 C C . ALA A 1 215 ? -9.928 13.179 29.121 1.00 95.44 215 ALA A C 1
ATOM 1549 O O . ALA A 1 215 ? -10.262 13.600 28.015 1.00 95.44 215 ALA A O 1
ATOM 1550 N N . ARG A 1 216 ? -8.864 13.675 29.772 1.00 96.00 216 ARG A N 1
ATOM 1551 C CA . ARG A 1 216 ? -8.052 14.792 29.258 1.00 96.00 216 ARG A CA 1
ATOM 1552 C C . ARG A 1 216 ? -7.372 14.490 27.921 1.00 96.00 216 ARG A C 1
ATOM 1554 O O . ARG A 1 216 ? -7.255 15.398 27.103 1.00 96.00 216 ARG A O 1
ATOM 1561 N N . ILE A 1 217 ? -6.928 13.251 27.687 1.00 95.50 217 ILE A N 1
ATOM 1562 C CA . ILE A 1 217 ? -6.351 12.845 26.392 1.00 95.50 217 ILE A CA 1
ATOM 1563 C C . ILE A 1 217 ? -7.412 12.967 25.291 1.00 95.50 217 ILE A C 1
ATOM 1565 O O . ILE A 1 217 ? -7.178 13.629 24.282 1.00 95.50 217 ILE A O 1
ATOM 1569 N N . LEU A 1 218 ? -8.601 12.405 25.520 1.00 95.88 218 LEU A N 1
ATOM 1570 C CA . LEU A 1 218 ? -9.696 12.427 24.546 1.00 95.88 218 LEU A CA 1
ATOM 1571 C C . LEU A 1 218 ? -10.207 13.850 24.274 1.00 95.88 218 LEU A C 1
ATOM 1573 O O . LEU A 1 218 ? -10.410 14.225 23.122 1.00 95.88 218 LEU A O 1
ATOM 1577 N N . GLU A 1 219 ? -10.344 14.680 25.310 1.00 95.38 219 GLU A N 1
ATOM 1578 C CA . GLU A 1 219 ? -10.715 16.093 25.162 1.00 95.38 219 GLU A CA 1
ATOM 1579 C C . GLU A 1 219 ? -9.651 16.908 24.416 1.00 95.38 219 GLU A C 1
ATOM 1581 O O . GLU A 1 219 ? -9.979 17.790 23.620 1.00 95.38 219 GLU A O 1
ATOM 1586 N N . SER A 1 220 ? -8.367 16.629 24.656 1.00 95.62 220 SER A N 1
ATOM 1587 C CA . SER A 1 220 ? -7.271 17.254 23.911 1.00 95.62 220 SER A CA 1
ATOM 1588 C C . SER A 1 220 ? -7.343 16.885 22.430 1.00 95.62 220 SER A C 1
ATOM 1590 O O . SER A 1 220 ? -7.222 17.762 21.569 1.00 95.62 220 SER A O 1
ATOM 1592 N N . ARG A 1 221 ? -7.601 15.607 22.127 1.00 96.06 221 ARG A N 1
ATOM 1593 C CA . ARG A 1 221 ? -7.760 15.125 20.754 1.00 96.06 221 ARG A CA 1
ATOM 1594 C C . ARG A 1 221 ? -8.966 15.742 20.061 1.00 96.06 221 ARG A C 1
ATOM 1596 O O . ARG A 1 221 ? -8.839 16.183 18.924 1.00 96.06 221 ARG A O 1
ATOM 1603 N N . LEU A 1 222 ? -10.092 15.871 20.762 1.00 94.19 222 LEU A N 1
ATOM 1604 C CA . LEU A 1 222 ? -11.281 16.558 20.259 1.00 94.19 222 LEU A CA 1
ATOM 1605 C C . LEU A 1 222 ? -10.954 17.992 19.812 1.00 94.19 222 LEU A C 1
ATOM 1607 O O . LEU A 1 222 ? -11.252 18.372 18.681 1.00 94.19 222 LEU A O 1
ATOM 1611 N N . ARG A 1 223 ? -10.254 18.765 20.653 1.00 93.38 223 ARG A N 1
ATOM 1612 C CA . ARG A 1 223 ? -9.816 20.131 20.302 1.00 93.38 223 ARG A CA 1
ATOM 1613 C C . ARG A 1 223 ? -8.800 20.156 19.161 1.00 93.38 223 ARG A C 1
ATOM 1615 O O . ARG A 1 223 ? -8.652 21.184 18.503 1.00 93.38 223 ARG A O 1
ATOM 1622 N N . ALA A 1 224 ? -8.012 19.097 18.977 1.00 92.25 224 ALA A N 1
ATOM 1623 C CA . ALA A 1 224 ? -7.087 18.985 17.850 1.00 92.25 224 ALA A CA 1
ATOM 1624 C C . ALA A 1 224 ? -7.847 18.736 16.539 1.00 92.25 224 ALA A C 1
ATOM 1626 O O . ALA A 1 224 ? -7.570 19.412 15.553 1.00 92.25 224 ALA A O 1
ATOM 1627 N N . VAL A 1 225 ? -8.856 17.859 16.556 1.00 90.88 225 VAL A N 1
ATOM 1628 C CA . VAL A 1 225 ? -9.744 17.602 15.410 1.00 90.88 225 VAL A CA 1
ATOM 1629 C C . VAL A 1 225 ? -10.493 18.878 15.021 1.00 90.88 225 VAL A C 1
ATOM 1631 O O . VAL A 1 225 ? -10.481 19.247 13.855 1.00 90.88 225 VAL A O 1
ATOM 1634 N N . GLU A 1 226 ? -11.058 19.620 15.979 1.00 90.12 226 GLU A N 1
ATOM 1635 C CA . GLU A 1 226 ? -11.750 20.900 15.722 1.00 90.12 226 GLU A CA 1
ATOM 1636 C C . GLU A 1 226 ? -10.848 21.974 15.091 1.00 90.12 226 GLU A C 1
ATOM 1638 O O . GLU A 1 226 ? -11.328 22.808 14.329 1.00 90.12 226 GLU A O 1
ATOM 1643 N N . ARG A 1 227 ? -9.542 21.954 15.386 1.00 88.88 227 ARG A N 1
ATOM 1644 C CA . ARG A 1 227 ? -8.554 22.894 14.827 1.00 88.88 227 ARG A CA 1
ATOM 1645 C C . ARG A 1 227 ? -7.901 22.406 13.533 1.00 88.88 227 ARG A C 1
ATOM 1647 O O . ARG A 1 227 ? -7.156 23.168 12.921 1.00 88.88 227 ARG A O 1
ATOM 1654 N N . SER A 1 228 ? -8.127 21.154 13.144 1.00 87.62 228 SER A N 1
ATOM 1655 C CA . SER A 1 228 ? -7.603 20.600 11.894 1.00 87.62 228 SER A CA 1
ATOM 1656 C C . SER A 1 228 ? -8.311 21.218 10.687 1.00 87.62 228 SER A C 1
ATOM 1658 O O . SER A 1 228 ? -9.454 21.661 10.796 1.00 87.62 228 SER A O 1
ATOM 1660 N N . ALA A 1 229 ? -7.657 21.235 9.523 1.00 84.81 229 ALA A N 1
ATOM 1661 C CA . ALA A 1 229 ? -8.263 21.780 8.309 1.00 84.81 229 ALA A CA 1
ATOM 1662 C C . ALA A 1 229 ? -9.635 21.151 7.953 1.00 84.81 229 ALA A C 1
ATOM 1664 O O . ALA A 1 229 ? -10.556 21.921 7.679 1.00 84.81 229 ALA A O 1
ATOM 1665 N N . PRO A 1 230 ? -9.848 19.818 8.022 1.00 82.19 230 PRO A N 1
ATOM 1666 C CA . PRO A 1 230 ? -11.165 19.221 7.789 1.00 82.19 230 PRO A CA 1
ATOM 1667 C C . PRO A 1 230 ? -12.164 19.533 8.910 1.00 82.19 230 PRO A C 1
ATOM 1669 O O . PRO A 1 230 ? -13.350 19.720 8.644 1.00 82.19 230 PRO A O 1
ATOM 1672 N N . GLY A 1 231 ? -11.700 19.682 10.155 1.00 80.69 231 GLY A N 1
ATOM 1673 C CA . GLY A 1 231 ? -12.549 20.098 11.271 1.00 80.69 231 GLY A CA 1
ATOM 1674 C C . GLY A 1 231 ? -13.068 21.533 11.155 1.00 80.69 231 GLY A C 1
ATOM 1675 O O . GLY A 1 231 ? -14.209 21.783 11.540 1.00 80.69 231 GLY A O 1
ATOM 1676 N N . VAL A 1 232 ? -12.256 22.447 10.607 1.00 83.06 232 VAL A N 1
ATOM 1677 C CA . VAL A 1 232 ? -12.620 23.852 10.344 1.00 83.06 232 VAL A CA 1
ATOM 1678 C C . VAL A 1 232 ? -13.484 23.985 9.090 1.00 83.06 232 VAL A C 1
ATOM 1680 O O . VAL A 1 232 ? -14.360 24.845 9.051 1.00 83.06 232 VAL A O 1
ATOM 1683 N N . ALA A 1 233 ? -13.264 23.135 8.082 1.00 79.50 233 ALA A N 1
ATOM 1684 C CA . ALA A 1 233 ? -14.062 23.128 6.858 1.00 79.50 233 ALA A CA 1
ATOM 1685 C C . ALA A 1 233 ? -15.542 22.791 7.117 1.00 79.50 233 ALA A C 1
ATOM 1687 O O . ALA A 1 233 ? -16.396 23.251 6.371 1.00 79.50 233 ALA A O 1
ATOM 1688 N N . GLY A 1 234 ? -15.855 22.018 8.166 1.00 65.25 234 GLY A N 1
ATOM 1689 C CA . GLY A 1 234 ? -17.226 21.789 8.655 1.00 65.25 234 GLY A CA 1
ATOM 1690 C C . GLY A 1 234 ? -18.126 20.914 7.769 1.00 65.25 234 GLY A C 1
ATOM 1691 O O . GLY A 1 234 ? -19.153 20.437 8.242 1.00 65.25 234 GLY A O 1
ATOM 1692 N N . ASP A 1 235 ? -17.725 20.651 6.525 1.00 66.56 235 ASP A N 1
ATOM 1693 C CA . ASP A 1 235 ? -18.507 19.892 5.541 1.00 66.56 235 ASP A CA 1
ATOM 1694 C C . ASP A 1 235 ? -18.127 18.403 5.466 1.00 66.56 235 ASP A C 1
ATOM 1696 O O . ASP A 1 235 ? -18.726 17.639 4.705 1.00 66.56 235 ASP A O 1
ATOM 1700 N N . GLU A 1 236 ? -17.134 17.962 6.243 1.00 71.25 236 GLU A N 1
ATOM 1701 C CA . GLU A 1 236 ? -16.663 16.584 6.178 1.00 71.25 236 GLU A CA 1
ATOM 1702 C C . GLU A 1 236 ? -17.379 15.667 7.196 1.00 71.25 236 GLU A C 1
ATOM 1704 O O . GLU A 1 236 ? -17.195 15.815 8.411 1.00 71.25 236 GLU A O 1
ATOM 1709 N N . PRO A 1 237 ? -18.143 14.653 6.736 1.00 76.69 237 PRO A N 1
ATOM 1710 C CA . PRO A 1 237 ? -18.892 13.761 7.624 1.00 76.69 237 PRO A CA 1
ATOM 1711 C C . PRO A 1 237 ? -17.983 12.927 8.538 1.00 76.69 237 PRO A C 1
ATOM 1713 O O . PRO A 1 237 ? -18.390 12.542 9.634 1.00 76.69 237 PRO A O 1
ATOM 1716 N N . THR A 1 238 ? -16.749 12.662 8.107 1.00 78.50 238 THR A N 1
ATOM 1717 C CA . THR A 1 238 ? -15.767 11.845 8.823 1.00 78.50 238 THR A CA 1
ATOM 1718 C C . THR A 1 238 ? -15.218 12.554 10.058 1.00 78.50 238 THR A C 1
ATOM 1720 O O . THR A 1 238 ? -15.224 11.969 11.140 1.00 78.50 238 THR A O 1
ATOM 1723 N N . CYS A 1 239 ? -14.811 13.822 9.953 1.00 83.06 239 CYS A N 1
ATOM 1724 C CA . CYS A 1 239 ? -14.372 14.586 11.121 1.00 83.06 239 CYS A CA 1
ATOM 1725 C C . CYS A 1 239 ? -15.503 14.849 12.122 1.00 83.06 239 CYS A C 1
ATOM 1727 O O . CYS A 1 239 ? -15.258 14.799 13.327 1.00 83.06 239 CYS A O 1
ATOM 1729 N N . GLU A 1 240 ? -16.737 15.096 11.672 1.00 84.25 240 GLU A N 1
ATOM 1730 C CA . GLU A 1 240 ? -17.878 15.222 12.594 1.00 84.25 240 GLU A CA 1
ATOM 1731 C C . GLU A 1 240 ? -18.134 13.935 13.383 1.00 84.25 240 GLU A C 1
ATOM 1733 O O . GLU A 1 240 ? -18.304 13.986 14.602 1.00 84.25 240 GLU A O 1
ATOM 1738 N N . ALA A 1 241 ? -18.061 12.779 12.717 1.00 83.81 241 ALA A N 1
ATOM 1739 C CA . ALA A 1 241 ? -18.219 11.483 13.364 1.00 83.81 241 ALA A CA 1
ATOM 1740 C C . ALA A 1 241 ? -17.175 11.244 14.469 1.00 83.81 241 ALA A C 1
ATOM 1742 O O . ALA A 1 241 ? -17.526 10.864 15.586 1.00 83.81 241 ALA A O 1
ATOM 1743 N N . ILE A 1 242 ? -15.902 11.545 14.184 1.00 87.88 242 ILE A N 1
ATOM 1744 C CA . ILE A 1 242 ? -14.806 11.438 15.163 1.00 87.88 242 ILE A CA 1
ATOM 1745 C C . ILE A 1 242 ? -15.056 12.367 16.355 1.00 87.88 242 ILE A C 1
ATOM 1747 O O . ILE A 1 242 ? -14.825 11.985 17.501 1.00 87.88 242 ILE A O 1
ATOM 1751 N N . LYS A 1 243 ? -15.535 13.595 16.116 1.00 89.75 243 LYS A N 1
ATOM 1752 C CA . LYS A 1 243 ? -15.812 14.561 17.189 1.00 89.75 243 LYS A CA 1
ATOM 1753 C C . LYS A 1 243 ? -16.933 14.089 18.115 1.00 89.75 243 LYS A C 1
ATOM 1755 O O . LYS A 1 243 ? -16.812 14.254 19.328 1.00 89.75 243 LYS A O 1
ATOM 1760 N N . GLU A 1 244 ? -18.017 13.530 17.579 1.00 87.31 244 GLU A N 1
ATOM 1761 C CA . GLU A 1 244 ? -19.089 12.945 18.399 1.00 87.31 244 GLU A CA 1
ATOM 1762 C C . GLU A 1 244 ? -18.579 11.757 19.224 1.00 87.31 244 GLU A C 1
ATOM 1764 O O . GLU A 1 244 ? -18.778 11.730 20.440 1.00 87.31 244 GLU A O 1
ATOM 1769 N N . GLU A 1 245 ? -17.841 10.837 18.600 1.00 88.12 245 GLU A N 1
ATOM 1770 C CA . GLU A 1 245 ? -17.304 9.657 19.280 1.00 88.12 245 GLU A CA 1
ATOM 1771 C C . GLU A 1 245 ? -16.321 10.033 20.401 1.00 88.12 245 GLU A C 1
ATOM 1773 O O . GLU A 1 245 ? -16.440 9.545 21.524 1.00 88.12 245 GLU A O 1
ATOM 1778 N N . LEU A 1 246 ? -15.397 10.971 20.161 1.00 92.00 246 LEU A N 1
ATOM 1779 C CA . LEU A 1 246 ? -14.456 11.433 21.188 1.00 92.00 246 LEU A CA 1
ATOM 1780 C C . LEU A 1 246 ? -15.158 12.084 22.392 1.00 92.00 246 LEU A C 1
ATOM 1782 O O . LEU A 1 246 ? -14.694 11.907 23.520 1.00 92.00 246 LEU A O 1
ATOM 1786 N N . ARG A 1 247 ? -16.274 12.800 22.180 1.00 92.19 247 ARG A N 1
ATOM 1787 C CA . ARG A 1 247 ? -17.095 13.373 23.268 1.00 92.19 247 ARG A CA 1
ATOM 1788 C C . ARG A 1 247 ? -17.796 12.288 24.080 1.00 92.19 247 ARG A C 1
ATOM 1790 O O . ARG A 1 247 ? -17.869 12.378 25.303 1.00 92.19 247 ARG A O 1
ATOM 1797 N N . GLU A 1 248 ? -18.304 11.256 23.416 1.00 88.56 248 GLU A N 1
ATOM 1798 C CA . GLU A 1 248 ? -18.948 10.129 24.088 1.00 88.56 248 GLU A CA 1
ATOM 1799 C C . GLU A 1 248 ? -17.938 9.305 24.900 1.00 88.56 248 GLU A C 1
ATOM 1801 O O . GLU A 1 248 ? -18.187 8.963 26.060 1.00 88.56 248 GLU A O 1
ATOM 1806 N N . LEU A 1 249 ? -16.768 9.022 24.323 1.00 90.19 249 LEU A N 1
ATOM 1807 C CA . LEU A 1 249 ? -15.703 8.287 24.999 1.00 90.19 249 LEU A CA 1
ATOM 1808 C C . LEU A 1 249 ? -15.126 9.076 26.184 1.00 90.19 249 LEU A C 1
ATOM 1810 O O . LEU A 1 249 ? -14.845 8.470 27.221 1.00 90.19 249 LEU A O 1
ATOM 1814 N N . SER A 1 250 ? -14.982 10.406 26.075 1.00 93.38 250 SER A N 1
ATOM 1815 C CA . SER A 1 250 ? -14.497 11.241 27.184 1.00 93.38 250 SER A CA 1
ATOM 1816 C C . SER A 1 250 ? -15.466 11.247 28.368 1.00 93.38 250 SER A C 1
ATOM 1818 O O . SER A 1 250 ? -15.026 11.100 29.510 1.00 93.38 250 SER A O 1
ATOM 1820 N N . ALA A 1 251 ? -16.776 11.313 28.107 1.00 89.44 251 ALA A N 1
ATOM 1821 C CA . ALA A 1 251 ? -17.799 11.209 29.144 1.00 89.44 251 ALA A CA 1
ATOM 1822 C C . ALA A 1 251 ? -17.735 9.848 29.859 1.00 89.44 251 ALA A C 1
ATOM 1824 O O . ALA A 1 251 ? -17.656 9.790 31.085 1.00 89.44 251 ALA A O 1
ATOM 1825 N N . ARG A 1 252 ? -17.662 8.750 29.094 1.00 86.62 252 ARG A N 1
ATOM 1826 C CA . ARG A 1 252 ? -17.680 7.382 29.643 1.00 86.62 252 ARG A CA 1
ATOM 1827 C C . ARG A 1 252 ? -16.401 6.977 30.369 1.00 86.62 252 ARG A C 1
ATOM 1829 O O . ARG A 1 252 ? -16.439 6.080 31.208 1.00 86.62 252 ARG A O 1
ATOM 1836 N N . VAL A 1 253 ? -15.255 7.571 30.027 1.00 92.06 253 VAL A N 1
ATOM 1837 C CA . VAL A 1 253 ? -13.971 7.261 30.678 1.00 92.06 253 VAL A CA 1
ATOM 1838 C C . VAL A 1 253 ? -13.735 8.085 31.946 1.00 92.06 253 VAL A C 1
ATOM 1840 O O . VAL A 1 253 ? -12.909 7.687 32.769 1.00 92.06 253 VAL A O 1
ATOM 1843 N N . GLY A 1 254 ? -14.441 9.213 32.101 1.00 84.94 254 GLY A N 1
ATOM 1844 C CA . GLY A 1 254 ? -14.273 10.153 33.210 1.00 84.94 254 GLY A CA 1
ATOM 1845 C C . GLY A 1 254 ? -14.694 9.595 34.572 1.00 84.94 254 GLY A C 1
ATOM 1846 O O . GLY A 1 254 ? -14.104 9.968 35.586 1.00 84.94 254 GLY A O 1
ATOM 1847 N N . ASP A 1 255 ? -15.644 8.657 34.596 1.00 88.69 255 ASP A N 1
ATOM 1848 C CA . ASP A 1 255 ? -16.077 7.953 35.803 1.00 88.69 255 ASP A CA 1
ATOM 1849 C C . ASP A 1 255 ? -15.649 6.478 35.790 1.00 88.69 255 ASP A C 1
ATOM 1851 O O . ASP A 1 255 ? -15.816 5.752 34.809 1.00 88.69 255 ASP A O 1
ATOM 1855 N N . ARG A 1 256 ? -15.118 5.997 36.921 1.00 88.25 256 ARG A N 1
ATOM 1856 C CA . ARG A 1 256 ? -14.618 4.619 37.046 1.00 88.25 256 ARG A CA 1
ATOM 1857 C C . ARG A 1 256 ? -15.717 3.575 36.858 1.00 88.25 256 ARG A C 1
ATOM 1859 O O . ARG A 1 256 ? -15.472 2.529 36.255 1.00 88.25 256 ARG A O 1
ATOM 1866 N N . ARG A 1 257 ? -16.904 3.812 37.418 1.00 87.06 257 ARG A N 1
ATOM 1867 C CA . ARG A 1 257 ? -18.018 2.858 37.389 1.00 87.06 257 ARG A CA 1
ATOM 1868 C C . ARG A 1 257 ? -18.626 2.802 35.992 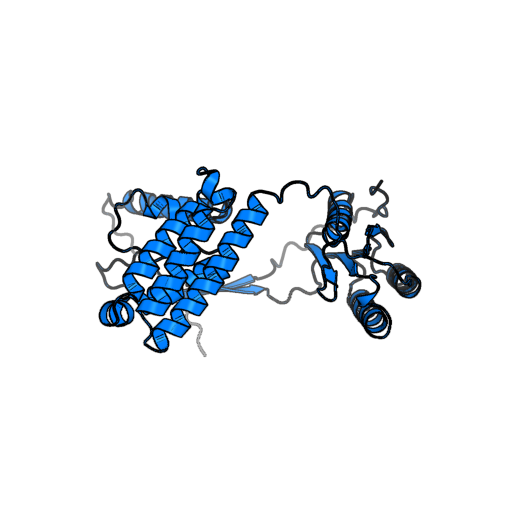1.00 87.06 257 ARG A C 1
ATOM 1870 O O . ARG A 1 257 ? -18.935 1.713 35.510 1.00 87.06 257 ARG A O 1
ATOM 1877 N N . GLU A 1 258 ? -18.750 3.948 35.334 1.00 86.69 258 GLU A N 1
ATOM 1878 C CA . GLU A 1 258 ? -19.201 4.041 33.946 1.00 86.69 258 GLU A CA 1
ATOM 1879 C C . GLU A 1 258 ? -18.201 3.402 32.974 1.00 86.69 258 GLU A C 1
ATOM 1881 O O . GLU A 1 258 ? -18.588 2.577 32.138 1.00 86.69 258 GLU A O 1
ATOM 1886 N N . TYR A 1 259 ? -16.904 3.657 33.168 1.00 86.56 259 TYR A N 1
ATOM 1887 C CA . TYR A 1 259 ? -15.849 3.031 32.380 1.00 86.56 259 TYR A CA 1
ATOM 1888 C C . TYR A 1 259 ? -15.900 1.504 32.467 1.00 86.56 259 TYR A C 1
ATOM 1890 O O . TYR A 1 259 ? -15.834 0.817 31.451 1.00 86.56 259 TYR A O 1
ATOM 1898 N N . GLN A 1 260 ? -16.065 0.947 33.668 1.00 83.38 260 GLN A N 1
ATOM 1899 C CA . GLN A 1 260 ? -16.147 -0.503 33.853 1.00 83.38 260 GLN A CA 1
ATOM 1900 C C . GLN A 1 260 ? -17.413 -1.118 33.245 1.00 83.38 260 GLN A C 1
ATOM 1902 O O . GLN A 1 260 ? -17.353 -2.237 32.739 1.00 83.38 260 GLN A O 1
ATOM 1907 N N . LYS A 1 261 ? -18.548 -0.409 33.302 1.00 80.69 261 LYS A N 1
ATOM 1908 C CA . LYS A 1 261 ? -19.847 -0.929 32.856 1.00 80.69 261 LYS A CA 1
ATOM 1909 C C . LYS A 1 261 ? -20.001 -0.901 31.335 1.00 80.69 261 LYS A C 1
ATOM 1911 O O . LYS A 1 261 ? -20.493 -1.869 30.765 1.00 80.69 261 LYS A O 1
ATOM 1916 N N . THR A 1 262 ? -19.620 0.202 30.693 1.00 82.38 262 THR A N 1
ATOM 1917 C CA . THR A 1 262 ? -19.829 0.418 29.249 1.00 82.38 262 THR A CA 1
ATOM 1918 C C . THR A 1 262 ? -18.615 1.042 28.565 1.00 82.38 262 THR A C 1
ATOM 1920 O O . THR A 1 262 ? -18.309 0.673 27.431 1.00 82.38 262 THR A O 1
ATOM 1923 N N . GLY A 1 263 ? -17.873 1.928 29.239 1.00 79.88 263 GLY A N 1
ATOM 1924 C CA . GLY A 1 263 ? -16.781 2.680 28.610 1.00 79.88 263 GLY A CA 1
ATOM 1925 C C . GLY A 1 263 ? -15.652 1.804 28.060 1.00 79.88 263 GLY A C 1
ATOM 1926 O O . GLY A 1 263 ? -15.150 2.067 26.975 1.00 79.88 263 GLY A O 1
ATOM 1927 N N . ARG A 1 264 ? -15.296 0.709 28.733 1.00 81.56 264 ARG A N 1
ATOM 1928 C CA . ARG A 1 264 ? -14.202 -0.182 28.321 1.00 81.56 264 ARG A CA 1
ATOM 1929 C C . ARG A 1 264 ? -14.478 -0.871 26.981 1.00 81.56 264 ARG A C 1
ATOM 1931 O O . ARG A 1 264 ? -13.577 -0.978 26.152 1.00 81.56 264 ARG A O 1
ATOM 1938 N N . ALA A 1 265 ? -15.723 -1.291 26.753 1.00 77.19 265 ALA A N 1
ATOM 1939 C CA . ALA A 1 265 ? -16.156 -1.846 25.473 1.00 77.19 265 ALA A CA 1
ATOM 1940 C C . ALA A 1 265 ? -16.226 -0.760 24.389 1.00 77.19 265 ALA A C 1
ATOM 1942 O O . ALA A 1 265 ? -15.795 -0.993 23.264 1.00 77.19 265 ALA A O 1
ATOM 1943 N N . CYS A 1 266 ? -16.695 0.441 24.737 1.00 77.31 266 CYS A N 1
ATOM 1944 C CA . CYS A 1 266 ? -16.783 1.562 23.802 1.00 77.31 266 CYS A CA 1
ATOM 1945 C C . CYS A 1 266 ? -15.416 2.060 23.336 1.00 77.31 266 CYS A C 1
ATOM 1947 O O . CYS A 1 266 ? -15.237 2.256 22.141 1.00 77.31 266 CYS A O 1
ATOM 1949 N N . LEU A 1 267 ? -14.428 2.183 24.229 1.00 79.94 267 LEU A N 1
ATOM 1950 C CA . LEU A 1 267 ? -13.065 2.546 23.830 1.00 79.94 267 LEU A CA 1
ATOM 1951 C C . LEU A 1 267 ? -12.464 1.490 22.890 1.00 79.94 267 LEU A C 1
ATOM 1953 O O . LEU A 1 267 ? -11.852 1.847 21.890 1.00 79.94 267 LEU A O 1
ATOM 1957 N N . LEU A 1 268 ? -12.675 0.194 23.156 1.00 80.25 268 LEU A N 1
ATOM 1958 C CA . LEU A 1 268 ? -12.227 -0.879 22.257 1.00 80.25 268 LEU A CA 1
ATOM 1959 C C . LEU A 1 268 ? -12.930 -0.835 20.892 1.00 80.25 268 LEU A C 1
ATOM 1961 O O . LEU A 1 268 ? -12.286 -1.063 19.864 1.00 80.25 268 LEU A O 1
ATOM 1965 N N . ALA A 1 269 ? -14.230 -0.535 20.875 1.00 77.31 269 ALA A N 1
ATOM 1966 C CA . ALA A 1 269 ? -15.003 -0.378 19.649 1.00 77.31 269 ALA A CA 1
ATOM 1967 C C . ALA A 1 269 ? -14.514 0.825 18.827 1.00 77.31 269 ALA A C 1
ATOM 1969 O O . ALA A 1 269 ? -14.271 0.664 17.631 1.00 77.31 269 ALA A O 1
ATOM 1970 N N . GLY A 1 270 ? -14.283 1.979 19.458 1.00 76.38 270 GLY A N 1
ATOM 1971 C CA . GLY A 1 270 ? -13.769 3.174 18.781 1.00 76.38 270 GLY A CA 1
ATOM 1972 C C . GLY A 1 270 ? -12.346 2.998 18.258 1.00 76.38 270 GLY A C 1
ATOM 1973 O O . GLY A 1 270 ? -12.072 3.283 17.092 1.00 76.38 270 GLY A O 1
ATOM 1974 N N . MET A 1 271 ? -11.456 2.384 19.050 1.00 79.31 271 MET A N 1
ATOM 1975 C CA . MET A 1 271 ? -10.115 1.992 18.587 1.00 79.31 271 MET A CA 1
ATOM 1976 C C . MET A 1 271 ? -10.186 1.092 17.352 1.00 79.31 271 MET A C 1
ATOM 1978 O O . MET A 1 271 ? -9.474 1.317 16.378 1.00 79.31 271 MET A O 1
ATOM 1982 N N . SER A 1 272 ? -11.039 0.065 17.381 1.00 72.69 272 SER A N 1
ATOM 1983 C CA . SER A 1 272 ? -11.152 -0.895 16.277 1.00 72.69 272 SER A CA 1
ATOM 1984 C C . SER A 1 272 ? -11.755 -0.253 15.024 1.00 72.69 272 SER A C 1
ATOM 1986 O O . SER A 1 272 ? -11.305 -0.540 13.916 1.00 72.69 272 SER A O 1
ATOM 1988 N N . SER A 1 273 ? -12.723 0.650 15.194 1.00 74.69 273 SER A N 1
ATOM 1989 C CA . SER A 1 273 ? -13.400 1.373 14.108 1.00 74.69 273 SER A CA 1
ATOM 1990 C C . SER A 1 273 ? -12.430 2.302 13.376 1.00 74.69 273 SER A C 1
ATOM 1992 O O . SER A 1 273 ? -12.263 2.206 12.155 1.00 74.69 273 SER A O 1
ATOM 1994 N N . HIS A 1 274 ? -11.676 3.113 14.124 1.00 78.81 274 HIS A N 1
ATOM 1995 C CA . HIS A 1 274 ? -10.648 3.981 13.556 1.00 78.81 274 HIS A CA 1
ATOM 1996 C C . HIS A 1 274 ? -9.345 3.251 13.179 1.00 78.81 274 HIS A C 1
ATOM 1998 O O . HIS A 1 274 ? -8.587 3.760 12.366 1.00 78.81 274 HIS A O 1
ATOM 2004 N N . ALA A 1 275 ? -9.061 2.041 13.658 1.00 70.44 275 ALA A N 1
ATOM 2005 C CA . ALA A 1 275 ? -7.930 1.263 13.139 1.00 70.44 275 ALA A CA 1
ATOM 2006 C C . ALA A 1 275 ? -8.267 0.564 11.809 1.00 70.44 275 ALA A C 1
ATOM 2008 O O . ALA A 1 275 ? -7.411 0.445 10.937 1.00 70.44 275 ALA A O 1
ATOM 2009 N N . GLN A 1 276 ? -9.514 0.111 11.636 1.00 67.69 276 GLN A N 1
ATOM 2010 C CA . GLN A 1 276 ? -9.922 -0.735 10.507 1.00 67.69 276 GLN A CA 1
ATOM 2011 C C . GLN A 1 276 ? -10.708 -0.001 9.406 1.00 67.69 276 GLN A C 1
ATOM 2013 O O . GLN A 1 276 ? -11.123 -0.657 8.456 1.00 67.69 276 GLN A O 1
ATOM 2018 N N . GLN A 1 277 ? -10.936 1.316 9.521 1.00 68.19 277 GLN A N 1
ATOM 2019 C CA . GLN A 1 277 ? -11.846 2.075 8.637 1.00 68.19 277 GLN A CA 1
ATOM 2020 C C . GLN A 1 277 ? -13.256 1.460 8.592 1.00 68.19 277 GLN A C 1
ATOM 2022 O O . GLN A 1 277 ? -13.867 1.311 7.537 1.00 68.19 277 GLN A O 1
ATOM 2027 N N . ARG A 1 278 ? -13.773 1.048 9.752 1.00 56.09 278 ARG A N 1
ATOM 2028 C CA . ARG A 1 278 ? -15.099 0.426 9.875 1.00 56.09 278 ARG A CA 1
ATOM 2029 C C . ARG A 1 278 ? -16.015 1.341 10.672 1.00 56.09 278 ARG A C 1
ATOM 2031 O O . ARG A 1 278 ? -15.553 2.029 11.573 1.00 56.09 278 ARG A O 1
ATOM 2038 N N . ALA A 1 279 ? -17.308 1.323 10.356 1.00 51.41 279 ALA A N 1
ATOM 2039 C CA . ALA A 1 279 ? -18.318 1.991 11.171 1.00 51.41 279 ALA A CA 1
ATOM 2040 C C . ALA A 1 279 ? -18.392 1.349 12.569 1.00 51.41 279 ALA A C 1
ATOM 2042 O O . ALA A 1 279 ? -18.320 0.119 12.688 1.00 51.41 279 ALA A O 1
ATOM 2043 N N . SER A 1 280 ? -18.560 2.166 13.611 1.00 51.41 280 SER A N 1
ATOM 2044 C CA . SER A 1 280 ? -18.809 1.676 14.966 1.00 51.41 280 SER A CA 1
ATOM 2045 C C . SER A 1 280 ? -20.274 1.229 15.095 1.00 51.41 280 SER A C 1
ATOM 2047 O O . SER A 1 280 ? -21.194 1.875 14.600 1.00 51.41 280 SER A O 1
ATOM 2049 N N . GLY A 1 281 ? -20.497 0.058 15.700 1.00 42.75 281 GLY A N 1
ATOM 2050 C CA . GLY A 1 281 ? -21.820 -0.579 15.799 1.00 42.75 281 GLY A CA 1
ATOM 2051 C C . GLY A 1 281 ? -22.558 -0.333 17.118 1.00 42.75 281 GLY A C 1
ATOM 2052 O O . GLY A 1 281 ? -23.468 -1.091 17.444 1.00 42.75 281 GLY A O 1
ATOM 2053 N N . VAL A 1 282 ? -22.139 0.646 17.927 1.00 44.16 282 VAL A N 1
ATOM 2054 C CA . VAL A 1 282 ? -22.743 0.891 19.247 1.00 44.16 282 VAL A CA 1
ATOM 2055 C C . VAL A 1 282 ? -23.982 1.771 19.081 1.00 44.16 282 VAL A C 1
ATOM 2057 O O . VAL A 1 282 ? -23.900 2.993 19.089 1.00 44.16 282 VAL A O 1
ATOM 2060 N N . GLU A 1 283 ? -25.147 1.144 18.936 1.00 41.06 283 GLU A N 1
ATOM 2061 C CA . GLU A 1 283 ? -26.438 1.834 18.895 1.00 41.06 283 GLU A CA 1
ATOM 2062 C C . GLU A 1 283 ? -27.009 1.924 20.323 1.00 41.06 283 GLU A C 1
ATOM 2064 O O . GLU A 1 283 ? -27.604 0.978 20.838 1.00 41.06 283 GLU A O 1
ATOM 2069 N N . LEU A 1 284 ? -26.787 3.047 21.013 1.00 40.97 284 LEU A N 1
ATOM 2070 C CA . LEU A 1 284 ? -27.387 3.307 22.328 1.00 40.97 284 LEU A CA 1
ATOM 2071 C C . LEU A 1 284 ? -28.015 4.702 22.367 1.00 40.97 284 LEU A C 1
ATOM 2073 O O . LEU A 1 284 ? -27.310 5.698 22.451 1.00 40.97 284 LEU A O 1
ATOM 2077 N N . GLN A 1 285 ? -29.354 4.729 22.316 1.00 35.41 285 GLN A N 1
ATOM 2078 C CA . GLN A 1 285 ? -30.254 5.843 22.667 1.00 35.41 285 GLN A CA 1
ATOM 2079 C C . GLN A 1 285 ? -29.745 7.268 22.348 1.00 35.41 285 GLN A C 1
ATOM 2081 O O . GLN A 1 285 ? -29.910 8.192 23.139 1.00 35.41 285 GLN A O 1
ATOM 2086 N N . ALA A 1 286 ? -29.189 7.477 21.157 1.00 34.34 286 ALA A N 1
ATOM 2087 C CA . ALA A 1 286 ? -29.045 8.802 20.566 1.00 34.34 286 ALA A CA 1
ATOM 2088 C C . ALA A 1 286 ? -30.137 8.971 19.505 1.00 34.34 286 ALA A C 1
ATOM 2090 O O . ALA A 1 286 ? -30.471 8.035 18.777 1.00 34.34 286 ALA A O 1
ATOM 2091 N N . THR A 1 287 ? -30.752 10.149 19.453 1.00 34.31 287 THR A N 1
ATOM 2092 C CA . THR A 1 287 ? -31.834 10.465 18.517 1.00 34.31 287 THR A CA 1
ATOM 2093 C C . THR A 1 287 ? -31.415 10.132 17.077 1.00 34.31 287 THR A C 1
ATOM 2095 O O . THR A 1 287 ? -30.321 10.473 16.630 1.00 34.31 287 THR A O 1
ATOM 2098 N N . ALA A 1 288 ? -32.291 9.425 16.355 1.00 38.19 288 ALA A N 1
ATOM 2099 C CA . ALA A 1 288 ? -32.005 8.665 15.129 1.00 38.19 288 ALA A CA 1
ATOM 2100 C C . ALA A 1 288 ? -31.422 9.453 13.927 1.00 38.19 288 ALA A C 1
ATOM 2102 O O . ALA A 1 288 ? -31.158 8.876 12.873 1.00 38.19 288 ALA A O 1
ATOM 2103 N N . THR A 1 289 ? -31.222 10.766 14.046 1.00 42.34 289 THR A N 1
ATOM 2104 C CA . THR A 1 289 ? -30.678 11.637 12.997 1.00 42.34 289 THR A CA 1
ATOM 2105 C C . THR A 1 289 ? -29.155 11.804 13.044 1.00 42.34 289 THR A C 1
ATOM 2107 O O . THR A 1 289 ? -28.555 11.921 11.976 1.00 42.34 289 THR A O 1
ATOM 2110 N N . SER A 1 290 ? -28.518 11.784 14.223 1.00 41.53 290 SER A N 1
ATOM 2111 C CA . SER A 1 290 ? -27.050 11.925 14.364 1.00 41.53 290 SER A CA 1
ATOM 2112 C C . SER A 1 290 ? -26.331 10.582 14.127 1.00 41.53 290 SER A C 1
ATOM 2114 O O . SER A 1 290 ? -25.458 10.500 13.262 1.00 41.53 290 SER A O 1
ATOM 2116 N N . ALA A 1 291 ? -26.825 9.490 14.727 1.00 44.28 291 ALA A N 1
ATOM 2117 C CA . ALA A 1 291 ? -26.269 8.133 14.584 1.00 44.28 291 ALA A CA 1
ATOM 2118 C C . ALA A 1 291 ? -26.226 7.603 13.128 1.00 44.28 291 ALA A C 1
ATOM 2120 O O . ALA A 1 291 ? -25.355 6.823 12.744 1.00 44.28 291 ALA A O 1
ATOM 2121 N N . ASN A 1 292 ? -27.161 8.040 12.277 1.00 49.53 292 ASN A N 1
ATOM 2122 C CA . ASN A 1 292 ? -27.237 7.612 10.875 1.00 49.53 292 ASN A CA 1
ATOM 2123 C C . ASN A 1 292 ? -26.196 8.323 9.980 1.00 49.53 292 ASN A C 1
ATOM 2125 O O . ASN A 1 292 ? -25.884 7.832 8.896 1.00 49.53 292 ASN A O 1
ATOM 2129 N N . ARG A 1 293 ? -25.646 9.473 10.413 1.00 50.28 293 ARG A N 1
ATOM 2130 C CA . ARG A 1 293 ? -24.568 10.187 9.701 1.00 50.28 293 ARG A CA 1
ATOM 2131 C C . ARG A 1 293 ? -23.194 9.610 10.034 1.00 50.28 293 ARG A C 1
ATOM 2133 O O . ARG A 1 293 ? -22.428 9.337 9.114 1.00 50.28 293 ARG A O 1
ATOM 2140 N N . THR A 1 294 ? -22.925 9.345 11.311 1.00 51.72 294 THR A N 1
ATOM 2141 C CA . THR A 1 294 ? -21.712 8.671 11.817 1.00 51.72 294 THR A CA 1
ATOM 2142 C C . THR A 1 294 ? -21.522 7.295 11.180 1.00 51.72 294 THR A C 1
ATOM 2144 O O . THR A 1 294 ? -20.434 6.978 10.699 1.00 51.72 294 THR A O 1
ATOM 2147 N N . ALA A 1 295 ? -22.600 6.512 11.066 1.00 54.72 295 ALA A N 1
ATOM 2148 C CA . ALA A 1 295 ? -22.566 5.206 10.413 1.00 54.72 295 ALA A CA 1
ATOM 2149 C C . ALA A 1 295 ? -22.220 5.273 8.912 1.00 54.72 295 ALA A C 1
ATOM 2151 O O . ALA A 1 295 ? -21.591 4.350 8.402 1.00 54.72 295 ALA A O 1
ATOM 2152 N N . ARG A 1 296 ? -22.608 6.346 8.200 1.00 56.53 296 ARG A N 1
ATOM 2153 C CA . ARG A 1 296 ? -22.356 6.525 6.754 1.00 56.53 296 ARG A CA 1
ATOM 2154 C C . ARG A 1 296 ? -20.996 7.141 6.435 1.00 56.53 296 ARG A C 1
ATOM 2156 O O . ARG A 1 296 ? -20.489 6.912 5.344 1.00 56.53 296 ARG A O 1
ATOM 2163 N N . ALA A 1 297 ? -20.387 7.859 7.378 1.00 62.25 297 ALA A N 1
ATOM 2164 C CA . ALA A 1 297 ? -19.128 8.582 7.181 1.00 62.25 297 ALA A CA 1
ATOM 2165 C C . ALA A 1 297 ? -17.919 7.691 6.824 1.00 62.25 297 ALA A C 1
ATOM 2167 O O . ALA A 1 297 ? -16.910 8.194 6.335 1.00 62.25 297 ALA A O 1
ATOM 2168 N N . TYR A 1 298 ? -18.024 6.379 7.060 1.00 59.94 298 TYR A N 1
ATOM 2169 C CA . TYR A 1 298 ? -16.985 5.382 6.770 1.00 59.94 298 TYR A CA 1
ATOM 2170 C C . TYR A 1 298 ? -17.445 4.286 5.797 1.00 59.94 298 TYR A C 1
ATOM 2172 O O . TYR A 1 298 ? -16.735 3.300 5.596 1.00 59.94 298 TYR A O 1
ATOM 2180 N N . LEU A 1 299 ? -18.642 4.408 5.210 1.00 60.25 299 LEU A N 1
ATOM 2181 C CA . LEU A 1 299 ? -19.127 3.434 4.235 1.00 60.25 299 LEU A CA 1
ATOM 2182 C C . LEU A 1 299 ? -18.514 3.726 2.871 1.00 60.25 299 LEU A C 1
ATOM 2184 O O . LEU A 1 299 ? -18.655 4.814 2.321 1.00 60.25 299 LEU A O 1
ATOM 2188 N N . THR A 1 300 ? -17.891 2.713 2.277 1.00 60.88 300 THR A N 1
ATOM 2189 C CA . THR A 1 300 ? -17.614 2.758 0.840 1.00 60.88 300 THR A CA 1
ATOM 2190 C C . THR A 1 300 ? -18.932 2.645 0.061 1.00 60.88 300 THR A C 1
ATOM 2192 O O . THR A 1 300 ? -19.876 2.022 0.560 1.00 60.88 300 THR A O 1
ATOM 2195 N N . PRO A 1 301 ? -19.010 3.138 -1.189 1.00 56.72 301 PRO A N 1
ATOM 2196 C CA . PRO A 1 301 ? -20.218 3.018 -2.012 1.00 56.72 301 PRO A CA 1
ATOM 2197 C C . PRO A 1 301 ? -20.747 1.579 -2.115 1.00 56.72 301 PRO A C 1
ATOM 2199 O O . PRO A 1 301 ? -21.951 1.345 -2.128 1.00 56.72 301 PRO A O 1
ATOM 2202 N N . LYS A 1 302 ? -19.848 0.583 -2.106 1.00 55.56 302 LYS A N 1
ATOM 2203 C CA . LYS A 1 302 ? -20.220 -0.839 -2.123 1.00 55.56 302 LYS A CA 1
ATOM 2204 C C . LYS A 1 302 ? -20.821 -1.316 -0.796 1.00 55.56 302 LYS A C 1
ATOM 2206 O O . LYS A 1 302 ? -21.706 -2.169 -0.792 1.00 55.56 302 LYS A O 1
ATOM 2211 N N . MET A 1 303 ? -20.341 -0.788 0.330 1.00 60.16 303 MET A N 1
ATOM 2212 C CA . MET A 1 303 ? -20.913 -1.072 1.649 1.00 60.16 303 MET A CA 1
ATOM 2213 C C . MET A 1 303 ? -22.289 -0.419 1.798 1.00 60.16 303 MET A C 1
ATOM 2215 O O . MET A 1 303 ? -23.187 -1.032 2.365 1.00 60.16 303 MET A O 1
ATOM 2219 N N . GLU A 1 304 ? -22.474 0.780 1.246 1.00 64.06 304 GLU A N 1
ATOM 2220 C CA . GLU A 1 304 ? -23.761 1.478 1.224 1.00 64.06 304 GLU A CA 1
ATOM 2221 C C . GLU A 1 304 ? -24.799 0.740 0.367 1.00 64.06 304 GLU A C 1
ATOM 2223 O O . GLU A 1 304 ? -25.901 0.472 0.846 1.00 64.06 304 GLU A O 1
ATOM 2228 N N . GLU A 1 305 ? -24.407 0.283 -0.828 1.00 68.00 305 GLU A N 1
ATOM 2229 C CA . GLU A 1 305 ? -25.224 -0.587 -1.685 1.00 68.00 305 GLU A CA 1
ATOM 2230 C C . GLU A 1 305 ? -25.644 -1.865 -0.939 1.00 68.00 305 GLU A C 1
ATOM 2232 O O . GLU A 1 305 ? -26.813 -2.242 -0.956 1.00 68.00 305 GLU A O 1
ATOM 2237 N N . MET A 1 306 ? -24.730 -2.513 -0.205 1.00 65.81 306 MET A N 1
ATOM 2238 C CA . MET A 1 306 ? -25.085 -3.686 0.605 1.00 65.81 306 MET A CA 1
ATOM 2239 C C . MET A 1 306 ? -26.066 -3.365 1.743 1.00 65.81 306 MET A C 1
ATOM 2241 O O . MET A 1 306 ? -26.922 -4.195 2.061 1.00 65.81 306 MET A O 1
ATOM 2245 N N . VAL A 1 307 ? -25.972 -2.184 2.358 1.00 65.25 307 VAL A N 1
ATOM 2246 C CA . VAL A 1 307 ? -26.916 -1.743 3.398 1.00 65.25 307 VAL A CA 1
ATOM 2247 C C . VAL A 1 307 ? -28.296 -1.473 2.796 1.00 65.25 307 VAL A C 1
ATOM 2249 O O . VAL A 1 307 ? -29.302 -1.874 3.385 1.00 65.25 307 VAL A O 1
ATOM 2252 N N . GLU A 1 308 ? -28.370 -0.847 1.622 1.00 71.00 308 GLU A N 1
ATOM 2253 C CA . GLU A 1 308 ? -29.633 -0.624 0.910 1.00 71.00 308 GLU A CA 1
ATOM 2254 C C . GLU A 1 308 ? -30.272 -1.936 0.456 1.00 71.00 308 GLU A C 1
ATOM 2256 O O . GLU A 1 308 ? -31.439 -2.175 0.766 1.00 71.00 308 GLU A O 1
ATOM 2261 N N . VAL A 1 309 ? -29.499 -2.841 -0.150 1.00 71.81 309 VAL A N 1
ATOM 2262 C CA . VAL A 1 309 ? -29.966 -4.180 -0.549 1.00 71.81 309 VAL A CA 1
ATOM 2263 C C . VAL A 1 309 ? -30.497 -4.961 0.660 1.00 71.81 309 VAL A C 1
ATOM 2265 O O . VAL A 1 309 ? -31.542 -5.612 0.577 1.00 71.81 309 VAL A O 1
ATOM 2268 N N . SER A 1 310 ? -29.838 -4.854 1.817 1.00 66.00 310 SER A N 1
ATOM 2269 C CA . SER A 1 310 ? -30.307 -5.453 3.074 1.00 66.00 310 SER A CA 1
ATOM 2270 C C . SER A 1 310 ? -31.628 -4.835 3.562 1.00 66.00 310 SER A C 1
ATOM 2272 O O . SER A 1 310 ? -32.562 -5.554 3.935 1.00 66.00 310 SER A O 1
ATOM 2274 N N . ARG A 1 311 ? -31.763 -3.502 3.501 1.00 70.25 311 ARG A N 1
ATOM 2275 C CA . ARG A 1 311 ? -32.991 -2.777 3.882 1.00 70.25 311 ARG A CA 1
ATOM 2276 C C . ARG A 1 311 ? -34.165 -3.088 2.949 1.00 70.25 311 ARG A C 1
ATOM 2278 O O . ARG A 1 311 ? -35.287 -3.256 3.429 1.00 70.25 311 ARG A O 1
ATOM 2285 N N . GLU A 1 312 ? -33.928 -3.203 1.645 1.00 70.12 312 GLU A N 1
ATOM 2286 C CA . GLU A 1 312 ? -34.951 -3.609 0.674 1.00 70.12 312 GLU A CA 1
ATOM 2287 C C . GLU A 1 312 ? -35.393 -5.057 0.878 1.00 70.12 312 GLU A C 1
ATOM 2289 O O . GLU A 1 312 ? -36.588 -5.352 0.824 1.00 70.12 312 GLU A O 1
ATOM 2294 N N . SER A 1 313 ? -34.452 -5.949 1.185 1.00 69.38 313 SER A N 1
ATOM 2295 C CA . SER A 1 313 ? -34.748 -7.355 1.468 1.00 69.38 313 SER A CA 1
ATOM 2296 C C . SER A 1 313 ? -35.631 -7.509 2.713 1.00 69.38 313 SER A C 1
ATOM 2298 O O . SER A 1 313 ? -36.583 -8.290 2.694 1.00 69.38 313 SER A O 1
ATOM 2300 N N . ARG A 1 314 ? -35.406 -6.699 3.765 1.00 66.56 314 ARG A N 1
ATOM 2301 C CA . ARG A 1 314 ? -36.301 -6.646 4.941 1.00 66.56 314 ARG A CA 1
ATOM 2302 C C . ARG A 1 314 ? -37.713 -6.179 4.583 1.00 66.56 314 ARG A C 1
ATOM 2304 O O . ARG A 1 314 ? -38.678 -6.752 5.079 1.00 66.56 314 ARG A O 1
ATOM 2311 N N . LYS A 1 315 ? -37.848 -5.178 3.705 1.00 64.56 315 LYS A N 1
ATOM 2312 C CA . LYS A 1 315 ? -39.162 -4.665 3.275 1.00 64.56 315 LYS A CA 1
ATOM 2313 C C . LYS A 1 315 ? -39.938 -5.672 2.422 1.00 64.56 315 LYS A C 1
ATOM 2315 O O . LYS A 1 315 ? -41.145 -5.809 2.605 1.00 64.56 315 LYS A O 1
ATOM 2320 N N . ARG A 1 316 ? -39.262 -6.418 1.542 1.00 61.78 316 ARG A N 1
ATOM 2321 C CA . ARG A 1 316 ? -39.903 -7.460 0.717 1.00 61.78 316 ARG A CA 1
ATOM 2322 C C . ARG A 1 316 ? -40.382 -8.649 1.554 1.00 61.78 316 ARG A C 1
ATOM 2324 O O . ARG A 1 316 ? -41.484 -9.137 1.332 1.00 61.78 316 ARG A O 1
ATOM 2331 N N . GLY A 1 317 ? -39.628 -9.038 2.585 1.00 51.25 317 GLY A N 1
ATOM 2332 C CA . GLY A 1 317 ? -40.058 -10.072 3.535 1.00 51.25 317 GLY A CA 1
ATOM 2333 C C . GLY A 1 317 ? -41.307 -9.696 4.348 1.00 51.25 317 GLY A C 1
ATOM 2334 O O . GLY A 1 317 ? -42.083 -10.573 4.720 1.00 51.25 317 GLY A O 1
ATOM 2335 N N . SER A 1 318 ? -41.544 -8.398 4.584 1.00 50.06 318 SER A N 1
ATOM 2336 C CA . SER A 1 318 ? -42.749 -7.913 5.276 1.00 50.06 318 SER A CA 1
ATOM 2337 C C . SER A 1 318 ? -44.004 -7.807 4.397 1.00 50.06 318 SER A C 1
ATOM 2339 O O . SER A 1 318 ? -45.101 -7.733 4.944 1.00 50.06 318 SER A O 1
ATOM 2341 N N . SER A 1 319 ? -43.882 -7.825 3.062 1.00 46.16 319 SER A N 1
ATOM 2342 C CA . SER A 1 319 ? -45.030 -7.716 2.142 1.00 46.16 319 SER A CA 1
ATOM 2343 C C . SER A 1 319 ? -45.614 -9.056 1.677 1.00 46.16 319 SER A C 1
ATOM 2345 O O . SER A 1 319 ? -46.675 -9.059 1.064 1.00 46.16 319 SER A O 1
ATOM 2347 N N . GLU A 1 320 ? -44.966 -10.191 1.963 1.00 47.06 320 GLU A N 1
ATOM 2348 C CA . GLU A 1 320 ? -45.437 -11.529 1.544 1.00 47.06 320 GLU A CA 1
ATOM 2349 C C . GLU A 1 320 ? -46.208 -12.301 2.636 1.00 47.06 320 GLU A C 1
ATOM 2351 O O . GLU A 1 320 ? -46.534 -13.472 2.461 1.00 47.06 320 GLU A O 1
ATOM 2356 N N . HIS A 1 321 ? -46.549 -11.664 3.763 1.00 42.50 321 HIS A N 1
ATOM 2357 C CA . HIS A 1 321 ? -47.422 -12.254 4.790 1.00 42.50 321 HIS A CA 1
ATOM 2358 C C . HIS A 1 321 ? -48.870 -11.789 4.624 1.00 42.50 321 HIS A C 1
ATOM 2360 O O . HIS A 1 321 ? -49.393 -11.008 5.417 1.00 42.50 321 HIS A O 1
ATOM 2366 N N . GLY A 1 322 ? -49.518 -12.292 3.577 1.00 41.22 322 GLY A N 1
ATOM 2367 C CA . GLY A 1 322 ? -50.920 -12.007 3.314 1.00 41.22 322 GLY A CA 1
ATOM 2368 C C . GLY A 1 322 ? -51.563 -12.924 2.283 1.00 41.22 322 GLY A C 1
ATOM 2369 O O . GLY A 1 322 ? -52.192 -12.399 1.381 1.00 41.22 322 GLY A O 1
ATOM 2370 N N . ASP A 1 323 ? -51.411 -14.249 2.386 1.00 35.44 323 ASP A N 1
ATOM 2371 C CA . ASP A 1 323 ? -52.506 -15.178 2.055 1.00 35.44 323 ASP A CA 1
ATOM 2372 C C . ASP A 1 323 ? -52.220 -16.596 2.579 1.00 35.44 323 ASP A C 1
ATOM 2374 O O . ASP A 1 323 ? -51.105 -17.114 2.480 1.00 35.44 323 ASP A O 1
ATOM 2378 N N . GLY A 1 324 ? -53.231 -17.218 3.179 1.00 44.44 324 GLY A N 1
ATOM 2379 C CA . GLY A 1 324 ? -53.150 -18.539 3.786 1.00 44.44 324 GLY A CA 1
ATOM 2380 C C . GLY A 1 324 ? -53.278 -19.650 2.747 1.00 44.44 324 GLY A C 1
ATOM 2381 O O . GLY A 1 324 ? -54.324 -19.825 2.136 1.00 44.44 324 GLY A O 1
ATOM 2382 N N . GLY A 1 325 ? -52.242 -20.475 2.608 1.00 33.03 325 GLY A N 1
ATOM 2383 C CA . GLY A 1 325 ? -52.308 -21.692 1.802 1.00 33.03 325 GLY A CA 1
ATOM 2384 C C . GLY A 1 325 ? -51.172 -22.648 2.136 1.00 33.03 325 GLY A C 1
ATOM 2385 O O . GLY A 1 325 ? -50.032 -22.446 1.726 1.00 33.03 325 GLY A O 1
ATOM 2386 N N . SER A 1 326 ? -51.474 -23.701 2.896 1.00 43.19 326 SER A N 1
ATOM 2387 C CA . SER A 1 326 ? -50.529 -24.748 3.283 1.00 43.19 326 SER A CA 1
ATOM 2388 C C . SER A 1 326 ? -49.883 -25.409 2.057 1.00 43.19 326 SER A C 1
ATOM 2390 O O . SER A 1 326 ? -50.500 -26.239 1.393 1.00 43.19 326 SER A O 1
ATOM 2392 N N . ARG A 1 327 ? -48.611 -25.104 1.781 1.00 36.53 327 ARG A N 1
ATOM 2393 C CA . ARG A 1 327 ? -47.758 -25.919 0.902 1.00 36.53 327 ARG A CA 1
ATOM 2394 C C . ARG A 1 327 ? -46.791 -26.736 1.753 1.00 36.53 327 ARG A C 1
ATOM 2396 O O . ARG A 1 327 ? -45.799 -26.222 2.257 1.00 36.53 327 ARG A O 1
ATOM 2403 N N . GLN A 1 328 ? -47.092 -28.026 1.904 1.00 35.22 328 GLN A N 1
ATOM 2404 C CA . GLN A 1 328 ? -46.130 -29.019 2.381 1.00 35.22 328 GLN A CA 1
ATOM 2405 C C . GLN A 1 328 ? -44.970 -29.114 1.382 1.00 35.22 328 GLN A C 1
ATOM 2407 O O . GLN A 1 328 ? -45.160 -29.535 0.241 1.00 35.22 328 GLN A O 1
ATOM 2412 N N . VAL A 1 329 ? -43.762 -28.751 1.812 1.00 35.09 329 VAL A N 1
ATOM 2413 C CA . VAL A 1 329 ? -42.530 -29.042 1.071 1.00 35.09 329 VAL A CA 1
ATOM 2414 C C . VAL A 1 329 ? -42.076 -30.447 1.463 1.00 35.09 329 VAL A C 1
ATOM 2416 O O . VAL A 1 329 ? -41.637 -30.693 2.584 1.00 35.09 329 VAL A O 1
ATOM 2419 N N . LYS A 1 330 ? -42.245 -31.392 0.537 1.00 29.47 330 LYS A N 1
ATOM 2420 C CA . LYS A 1 330 ? -41.880 -32.804 0.687 1.00 29.47 330 LYS A CA 1
ATOM 2421 C C . LYS A 1 330 ? -40.374 -32.953 0.436 1.00 29.47 330 LYS A C 1
ATOM 2423 O O . LYS A 1 330 ? -39.939 -32.921 -0.711 1.00 29.47 330 LYS A O 1
ATOM 2428 N N . ILE A 1 331 ? -39.579 -33.087 1.496 1.00 34.53 331 ILE A N 1
ATOM 2429 C CA . ILE A 1 331 ? -38.133 -33.339 1.395 1.00 34.53 331 ILE A CA 1
ATOM 2430 C C . ILE A 1 331 ? -37.933 -34.846 1.201 1.00 34.53 331 ILE A C 1
ATOM 2432 O O . ILE A 1 331 ? -38.281 -35.640 2.072 1.00 34.53 331 ILE A O 1
ATOM 2436 N N . HIS A 1 332 ? -37.419 -35.247 0.038 1.00 26.58 332 HIS A N 1
ATOM 2437 C CA . HIS A 1 332 ? -37.010 -36.625 -0.236 1.00 26.58 332 HIS A CA 1
ATOM 2438 C C . HIS A 1 332 ? -35.563 -36.806 0.230 1.00 26.58 332 HIS A C 1
ATOM 244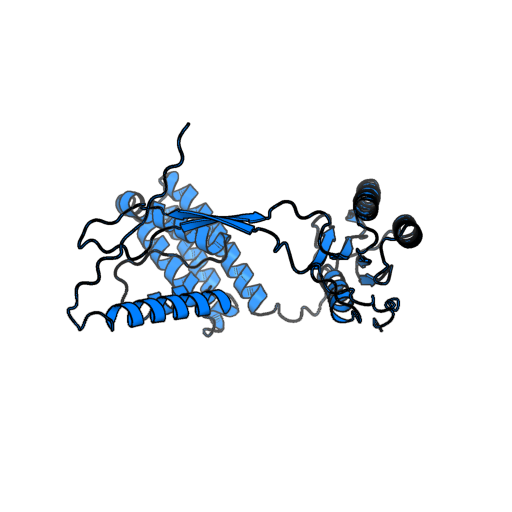0 O O . HIS A 1 332 ? -34.643 -36.271 -0.386 1.00 26.58 332 HIS A O 1
ATOM 2446 N N . ILE A 1 333 ? -35.368 -37.548 1.319 1.00 33.59 333 ILE A N 1
ATOM 2447 C CA . ILE A 1 333 ? -34.051 -38.017 1.754 1.00 33.59 333 ILE A CA 1
ATOM 2448 C C . ILE A 1 333 ? -33.831 -39.372 1.079 1.00 33.59 333 ILE A C 1
ATOM 2450 O O . ILE A 1 333 ? -34.579 -40.316 1.322 1.00 33.59 333 ILE A O 1
ATOM 2454 N N . LYS A 1 334 ? -32.845 -39.445 0.182 1.00 29.66 334 LYS A N 1
ATOM 2455 C CA . LYS A 1 334 ? -32.337 -40.708 -0.360 1.00 29.66 334 LYS A CA 1
ATOM 2456 C C . LYS A 1 334 ? -31.203 -41.166 0.554 1.00 29.66 334 LYS A C 1
ATOM 2458 O O . LYS A 1 334 ? -30.128 -40.575 0.520 1.00 29.66 334 LYS A O 1
ATOM 2463 N N . GLU A 1 335 ? -31.462 -42.177 1.373 1.00 40.03 335 GLU A N 1
ATOM 2464 C CA . GLU A 1 335 ? -30.403 -42.979 1.987 1.00 40.03 335 GLU A CA 1
ATOM 2465 C C . GLU A 1 335 ? -29.989 -44.062 0.982 1.00 40.03 335 GLU A C 1
ATOM 2467 O O . GLU A 1 335 ? -30.849 -44.758 0.440 1.00 40.03 335 GLU A O 1
ATOM 2472 N N . GLU A 1 336 ? -28.690 -44.183 0.704 1.00 34.62 336 GLU A N 1
ATOM 2473 C CA . GLU A 1 336 ? -28.128 -45.390 0.086 1.00 34.62 336 GLU A CA 1
ATOM 2474 C C . GLU A 1 336 ? -27.452 -46.247 1.165 1.00 34.62 336 GLU A C 1
ATOM 2476 O O . GLU A 1 336 ? -26.877 -45.689 2.105 1.00 34.62 336 GLU A O 1
ATOM 2481 N N . PRO A 1 337 ? -27.559 -47.586 1.071 1.00 51.00 337 PRO A N 1
ATOM 2482 C CA . PRO A 1 337 ? -27.092 -48.491 2.107 1.00 51.00 337 PRO A CA 1
ATOM 2483 C C . PRO A 1 337 ? -25.583 -48.766 2.004 1.00 51.00 337 PRO A C 1
ATOM 2485 O O . PRO A 1 337 ? -24.977 -48.585 0.951 1.00 51.00 337 PRO A O 1
ATOM 2488 N N . VAL A 1 338 ? -25.057 -49.210 3.151 1.00 46.72 338 VAL A N 1
ATOM 2489 C CA . VAL A 1 338 ? -23.674 -49.574 3.533 1.00 46.72 338 VAL A CA 1
ATOM 2490 C C . VAL A 1 338 ? -22.795 -50.148 2.423 1.00 46.72 338 VAL A C 1
ATOM 2492 O O . VAL A 1 338 ? -23.219 -51.138 1.787 1.00 46.72 338 VAL A O 1
#

Foldseek 3Di:
DQQPDDDDDDPPPPPDPPDDDFDWDWDKDKPDPDDDDPDDDPDTDIDIDTDTDPDPDDFAEEEEEEEEQEQVCPDPNLVVVLVVVLVVLVPHDQRYWYWYWYDFPAIDTQDATFGSDVVSSVVVSVSSVPDHDHGHHDDVVRSVVVSVVSQVSDPDDGPHYDYDYDDPPDRDPPPPPDDPDPPPVVQLLVLLLVLLVLLVVLLVCLVVVNLVVSLVSLVVSLVVLCPGPNNVVVPQLSSVLSNVLSVVLSVQSNDNVSCVPPNVVSSVQSSCCSVPLAQRPDDDDDDPPSSVSSNPSSDDPVNVVVVVVVVVVVVVVVVPPDDDDDDDDDDDDDDDDD

InterPro domains:
  IPR002035 von Willebrand factor, type A [PF13519] (63-170)
  IPR002035 von Willebrand factor, type A [PS50234] (62-253)
  IPR002035 von Willebrand factor, type A [SM00327] (60-251)
  IPR032838 VWA-Hint protein, Vwaint domain [PF14624] (237-310)
  IPR036465 von Willebrand factor A-like domain superfamily [G3DSA:3.40.50.410] (62-260)
  IPR036465 von Willebrand factor A-like domain superfamily [SSF53300] (59-173)
  IPR051266 Calcium-activated chloride channel regulator [PTHR10579] (26-172)

Radius of gyration: 27.49 Å; chains: 1; bounding box: 78×74×68 Å

pLDDT: mean 74.26, std 19.9, range [26.58, 97.19]